Protein AF-A0A2S2QGL2-F1 (afdb_monomer)

Foldseek 3Di:
DDDDPPPDPPVPPDPDPDPPPPDDDPPPDDDPQKDKDAPDPDPARIWIAGNQPRDIDRDPVSVVVCVVPRDNVVVPPPPPPPPPLVPPWDAAPPPRDTDSDPVVSVVVVVVVVVVVPDPDDDDDDDDDDDDDDDDDDPPPCPVVVVVVVVVVVVPPPPVPPDPPPDDVVVVVVVVVVVVVVVVVVVVVVVVVVVVVVVVVVVVVVVVVVVVVVVVVVVVVVVVVVVVVVVVVVVVVVVVVVVVVPDPDPVVVVVVVVVPD

Organism: NCBI:txid143950

pLDDT: mean 76.59, std 18.78, range [44.66, 98.0]

Structure (mmCIF, N/CA/C/O backbone):
data_AF-A0A2S2QGL2-F1
#
_entry.id   AF-A0A2S2QGL2-F1
#
loop_
_atom_site.group_PDB
_atom_site.id
_atom_site.type_symbol
_atom_site.label_atom_id
_atom_site.label_alt_id
_atom_site.label_comp_id
_atom_site.label_asym_id
_atom_site.label_entity_id
_atom_site.label_seq_id
_atom_site.pdbx_PDB_ins_code
_atom_site.Cartn_x
_atom_site.Cartn_y
_atom_site.Cartn_z
_atom_site.occupancy
_atom_site.B_iso_or_equiv
_atom_site.auth_seq_id
_atom_site.auth_comp_id
_atom_site.auth_asym_id
_atom_site.auth_atom_id
_atom_site.pdbx_PDB_model_num
ATOM 1 N N . MET A 1 1 ? 7.958 30.753 -41.634 1.00 48.25 1 MET A N 1
ATOM 2 C CA . MET A 1 1 ? 7.403 29.635 -40.839 1.00 48.25 1 MET A CA 1
ATOM 3 C C . MET A 1 1 ? 8.391 28.478 -40.891 1.00 48.25 1 MET A C 1
ATOM 5 O O . MET A 1 1 ? 8.516 27.842 -41.931 1.00 48.25 1 MET A O 1
ATOM 9 N N . LEU A 1 2 ? 9.173 28.296 -39.825 1.00 52.00 2 LEU A N 1
ATOM 10 C CA . LEU A 1 2 ? 10.228 27.281 -39.736 1.00 52.00 2 LEU A CA 1
ATOM 11 C C . LEU A 1 2 ? 9.589 25.905 -39.498 1.00 52.00 2 LEU A C 1
ATOM 13 O O . LEU A 1 2 ? 8.803 25.739 -38.568 1.00 52.00 2 LEU A O 1
ATOM 17 N N . LYS A 1 3 ? 9.872 24.937 -40.378 1.00 57.81 3 LYS A N 1
ATOM 18 C CA . LYS A 1 3 ? 9.357 23.565 -40.270 1.00 57.81 3 LYS A CA 1
ATOM 19 C C . LYS A 1 3 ? 10.123 22.815 -39.178 1.00 57.81 3 LYS A C 1
ATOM 21 O O . LYS A 1 3 ? 11.347 22.839 -39.150 1.00 57.81 3 LYS A O 1
ATOM 26 N N . ASN A 1 4 ? 9.370 22.167 -38.293 1.00 58.78 4 ASN A N 1
ATOM 27 C CA . ASN A 1 4 ? 9.856 21.447 -37.121 1.00 58.78 4 ASN A CA 1
ATOM 28 C C . ASN A 1 4 ? 10.664 20.193 -37.544 1.00 58.78 4 ASN A C 1
ATOM 30 O O . ASN A 1 4 ? 10.092 19.316 -38.198 1.00 58.78 4 ASN A O 1
ATOM 34 N N . PRO A 1 5 ? 11.963 20.083 -37.202 1.00 63.88 5 PRO A N 1
ATOM 35 C CA . PRO A 1 5 ? 12.835 18.999 -37.669 1.00 63.88 5 PRO A CA 1
ATOM 36 C C . PRO A 1 5 ? 12.571 17.637 -36.998 1.00 63.88 5 PRO A C 1
ATOM 38 O O . PRO A 1 5 ? 13.116 16.624 -37.423 1.00 63.88 5 PRO A O 1
ATOM 41 N N . PHE A 1 6 ? 11.692 17.568 -35.994 1.00 56.03 6 PHE A N 1
ATOM 42 C CA . PHE A 1 6 ? 11.477 16.359 -35.188 1.00 56.03 6 PHE A CA 1
ATOM 43 C C . PHE A 1 6 ? 10.453 15.349 -35.743 1.00 56.03 6 PHE A C 1
ATOM 45 O O . PHE A 1 6 ? 10.161 14.349 -35.090 1.00 56.03 6 PHE A O 1
ATOM 52 N N . VAL A 1 7 ? 9.893 15.553 -36.942 1.00 57.88 7 VAL A N 1
ATOM 53 C CA . VAL A 1 7 ? 8.740 14.751 -37.417 1.00 57.88 7 VAL A CA 1
ATOM 54 C C . VAL A 1 7 ? 9.125 13.512 -38.249 1.00 57.88 7 VAL A C 1
ATOM 56 O O . VAL A 1 7 ? 8.251 12.896 -38.849 1.00 57.88 7 VAL A O 1
ATOM 59 N N . ASN A 1 8 ? 10.394 13.077 -38.294 1.00 54.66 8 ASN A N 1
ATOM 60 C CA . ASN A 1 8 ? 10.773 11.962 -39.186 1.00 54.66 8 ASN A CA 1
ATOM 61 C C . ASN A 1 8 ? 11.627 10.826 -38.599 1.00 54.66 8 ASN A C 1
ATOM 63 O O . ASN A 1 8 ? 12.318 10.126 -39.335 1.00 54.66 8 ASN A O 1
ATOM 67 N N . CYS A 1 9 ? 11.505 10.529 -37.305 1.00 53.16 9 CYS A N 1
ATOM 68 C CA . CYS A 1 9 ? 12.092 9.308 -36.736 1.00 53.16 9 CYS A CA 1
ATOM 69 C C . CYS A 1 9 ? 11.140 8.104 -36.858 1.00 53.16 9 CYS A C 1
ATOM 71 O O . CYS A 1 9 ? 10.549 7.642 -35.883 1.00 53.16 9 CYS A O 1
ATOM 73 N N . LYS A 1 10 ? 11.017 7.555 -38.075 1.00 51.31 10 LYS A N 1
ATOM 74 C CA . LYS A 1 10 ? 10.471 6.203 -38.333 1.00 51.31 10 LYS A CA 1
ATOM 75 C C . LYS A 1 10 ? 11.567 5.124 -38.308 1.00 51.31 10 LYS A C 1
ATOM 77 O O . LYS A 1 10 ? 11.489 4.128 -39.029 1.00 51.31 10 LYS A O 1
ATOM 82 N N . SER A 1 11 ? 12.586 5.276 -37.467 1.00 51.88 11 SER A N 1
ATOM 83 C CA . SER A 1 11 ? 13.613 4.257 -37.228 1.00 51.88 11 SER A CA 1
ATOM 84 C C . SER A 1 11 ? 13.020 3.129 -36.381 1.00 51.88 11 SER A C 1
ATOM 86 O O . SER A 1 11 ? 13.099 3.073 -35.154 1.00 51.88 11 SER A O 1
ATOM 88 N N . ARG A 1 12 ? 12.359 2.208 -37.082 1.00 59.81 12 ARG A N 1
ATOM 89 C CA . ARG A 1 12 ? 11.826 0.943 -36.579 1.00 59.81 12 ARG A CA 1
ATOM 90 C C . ARG A 1 12 ? 12.994 0.123 -36.012 1.00 59.81 12 ARG A C 1
ATOM 92 O O . ARG A 1 12 ? 13.646 -0.606 -36.754 1.00 59.81 12 ARG A O 1
ATOM 99 N N . LYS A 1 13 ? 13.281 0.269 -34.708 1.00 64.81 13 LYS A N 1
ATOM 100 C CA . LYS A 1 13 ? 14.287 -0.515 -33.964 1.00 64.81 13 LYS A CA 1
ATOM 101 C C . LYS A 1 13 ? 14.151 -1.996 -34.338 1.00 64.81 13 LYS A C 1
ATOM 103 O O . LYS A 1 13 ? 13.163 -2.641 -33.976 1.00 64.81 13 LYS A O 1
ATOM 108 N N . ARG A 1 14 ? 15.130 -2.523 -35.086 1.00 67.44 14 ARG A N 1
ATOM 109 C CA . ARG A 1 14 ? 15.249 -3.954 -35.396 1.00 67.44 14 ARG A CA 1
ATOM 110 C C . ARG A 1 14 ? 15.294 -4.703 -34.064 1.00 67.44 14 ARG A C 1
ATOM 112 O O . ARG A 1 14 ? 16.224 -4.535 -33.281 1.00 67.44 14 ARG A O 1
ATOM 119 N N . ARG A 1 15 ? 14.246 -5.476 -33.767 1.00 68.44 15 ARG A N 1
ATOM 120 C CA . ARG A 1 15 ? 14.196 -6.321 -32.569 1.00 68.44 15 ARG A CA 1
ATOM 121 C C . ARG A 1 15 ? 15.331 -7.339 -32.674 1.00 68.44 15 ARG A C 1
ATOM 123 O O . ARG A 1 15 ? 15.362 -8.099 -33.638 1.00 68.44 15 ARG A O 1
ATOM 130 N N . LYS A 1 16 ? 16.255 -7.330 -31.708 1.00 76.00 16 LYS A N 1
ATOM 131 C CA . LYS A 1 16 ? 17.317 -8.340 -31.596 1.00 76.00 16 LYS A CA 1
ATOM 132 C C . LYS A 1 16 ? 16.678 -9.744 -31.608 1.00 76.00 16 LYS A C 1
ATOM 134 O O . LYS A 1 16 ? 15.645 -9.920 -30.951 1.00 76.00 16 LYS A 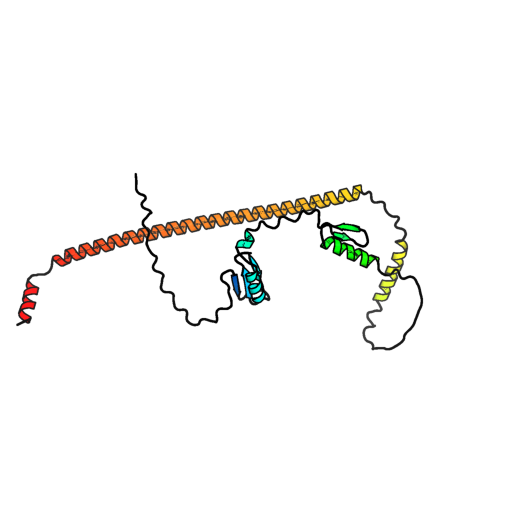O 1
ATOM 139 N N . PRO A 1 17 ? 17.233 -10.718 -32.353 1.00 69.94 17 PRO A N 1
ATOM 140 C CA . PRO A 1 17 ? 16.715 -12.081 -32.383 1.00 69.94 17 PRO A CA 1
ATOM 141 C C . PRO A 1 17 ? 16.703 -12.650 -30.963 1.00 69.94 17 PRO A C 1
ATOM 143 O O . PRO A 1 17 ? 17.701 -12.619 -30.246 1.00 69.94 17 PRO A O 1
ATOM 146 N N . ARG A 1 18 ? 15.522 -13.094 -30.529 1.00 73.19 18 ARG A N 1
ATOM 147 C CA . ARG A 1 18 ? 15.304 -13.630 -29.187 1.00 73.19 18 ARG A CA 1
ATOM 148 C C . ARG A 1 18 ? 16.045 -14.960 -29.096 1.00 73.19 18 ARG A C 1
ATOM 150 O O . ARG A 1 18 ? 15.682 -15.896 -29.802 1.00 73.19 18 ARG A O 1
ATOM 157 N N . VAL A 1 19 ? 17.068 -15.024 -28.246 1.00 71.81 19 VAL A N 1
ATOM 158 C CA . VAL A 1 19 ? 17.778 -16.266 -27.919 1.00 71.81 19 VAL A CA 1
ATOM 159 C C . VAL A 1 19 ? 16.740 -17.306 -27.498 1.00 71.81 19 VAL A C 1
ATOM 161 O O . VAL A 1 19 ? 15.925 -17.061 -26.604 1.00 71.81 19 VAL A O 1
ATOM 164 N N . VAL A 1 20 ? 16.720 -18.433 -28.207 1.00 65.75 20 VAL A N 1
ATOM 165 C CA . VAL A 1 20 ? 15.821 -19.556 -27.944 1.00 65.75 20 VAL A CA 1
ATOM 166 C C . VAL A 1 20 ? 16.312 -20.232 -26.668 1.00 65.75 20 VAL A C 1
ATOM 168 O O . VAL A 1 20 ? 17.182 -21.094 -26.700 1.00 65.75 20 VAL A O 1
ATOM 171 N N . ILE A 1 21 ? 15.791 -19.787 -25.525 1.00 68.44 21 ILE A N 1
ATOM 172 C CA . ILE A 1 21 ? 16.008 -20.452 -24.239 1.00 68.44 21 ILE A CA 1
ATOM 173 C C . ILE A 1 21 ? 15.242 -21.775 -24.302 1.00 68.44 21 ILE A C 1
ATOM 175 O O . ILE A 1 21 ? 14.008 -21.804 -24.299 1.00 68.44 21 ILE A O 1
ATOM 179 N N . ASN A 1 22 ? 16.004 -22.851 -24.470 1.00 65.06 22 ASN A N 1
ATOM 180 C CA . ASN A 1 22 ? 15.521 -24.216 -24.572 1.00 65.06 22 ASN A CA 1
ATOM 181 C C . ASN A 1 22 ? 15.233 -24.765 -23.162 1.00 65.06 22 ASN A C 1
ATOM 183 O O . ASN A 1 22 ? 15.976 -24.469 -22.232 1.00 65.06 22 ASN A O 1
ATOM 187 N N . GLN A 1 23 ? 14.175 -25.574 -23.049 1.00 60.31 23 GLN A N 1
ATOM 188 C CA . GLN A 1 23 ? 13.552 -26.121 -21.827 1.00 60.31 23 GLN A CA 1
ATOM 189 C C . GLN A 1 23 ? 12.540 -25.193 -21.134 1.00 60.31 23 GLN A C 1
ATOM 191 O O . GLN A 1 23 ? 12.784 -24.544 -20.120 1.00 60.31 23 GLN A O 1
ATOM 196 N N . GLN A 1 24 ? 11.332 -25.182 -21.700 1.00 58.25 24 GLN A N 1
ATOM 197 C CA . GLN A 1 24 ? 10.148 -24.615 -21.068 1.00 58.25 24 GLN A CA 1
ATOM 198 C C . GLN A 1 24 ? 9.699 -25.559 -19.946 1.00 58.25 24 GLN A C 1
ATOM 200 O O . GLN A 1 24 ? 8.968 -26.515 -20.193 1.00 58.25 24 GLN A O 1
ATOM 205 N N . GLN A 1 25 ? 10.124 -25.287 -18.711 1.00 72.88 25 GLN A N 1
ATOM 206 C CA . GLN A 1 25 ? 9.379 -25.742 -17.534 1.00 72.88 25 GLN A CA 1
ATOM 207 C C . GLN A 1 25 ? 7.898 -25.370 -17.748 1.00 72.88 25 GLN A C 1
ATOM 209 O O . GLN A 1 25 ? 7.633 -24.280 -18.283 1.00 72.88 25 GLN A O 1
ATOM 214 N N . PRO A 1 26 ? 6.934 -26.245 -17.403 1.00 77.62 26 PRO A N 1
ATOM 215 C CA . PRO A 1 26 ? 5.521 -25.943 -17.580 1.00 77.62 26 PRO A CA 1
ATOM 216 C C . PRO A 1 26 ? 5.234 -24.613 -16.887 1.00 77.62 26 PRO A C 1
ATOM 218 O O . PRO A 1 26 ? 5.417 -24.471 -15.679 1.00 77.62 26 PRO A O 1
ATOM 221 N N . LYS A 1 27 ? 4.871 -23.597 -17.678 1.00 74.19 27 LYS A N 1
ATOM 222 C CA . LYS A 1 27 ? 4.615 -22.253 -17.162 1.00 74.19 27 LYS A CA 1
ATOM 223 C C . LYS A 1 27 ? 3.462 -22.367 -16.178 1.00 74.19 27 LYS A C 1
ATOM 225 O O . LYS A 1 27 ? 2.332 -22.6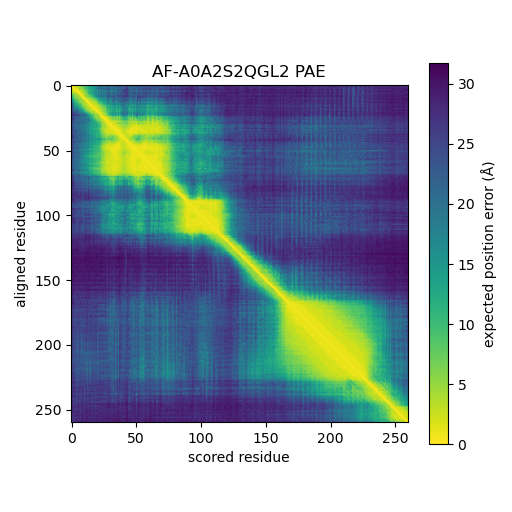22 -16.589 1.00 74.19 27 LYS A O 1
ATOM 230 N N . GLY A 1 28 ? 3.763 -22.206 -14.892 1.00 83.81 28 GLY A N 1
ATOM 231 C CA . GLY A 1 28 ? 2.750 -22.193 -13.851 1.00 83.81 28 GLY A CA 1
ATOM 232 C C . GLY A 1 28 ? 1.672 -21.153 -14.158 1.00 83.81 28 GLY A C 1
ATOM 233 O O . GLY A 1 28 ? 1.931 -20.145 -14.822 1.00 83.81 28 GLY A O 1
ATOM 234 N N . TYR A 1 29 ? 0.451 -21.403 -13.689 1.00 88.44 29 TYR A N 1
ATOM 235 C CA . TYR A 1 29 ? -0.680 -20.504 -13.889 1.00 88.44 29 TYR A CA 1
ATOM 236 C C . TYR A 1 29 ? -0.331 -19.076 -13.424 1.00 88.44 29 TYR A C 1
ATOM 238 O O . TYR A 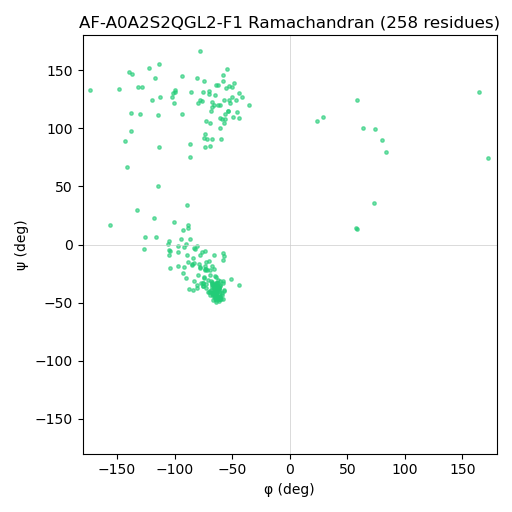1 29 ? -0.058 -18.832 -12.245 1.00 88.44 29 TYR A O 1
ATOM 246 N N . CYS A 1 30 ? -0.293 -18.135 -14.373 1.00 89.31 30 CYS A N 1
ATOM 247 C CA . CYS A 1 30 ? -0.009 -16.720 -14.136 1.00 89.31 30 CYS A CA 1
ATOM 248 C C . CYS A 1 30 ? -0.882 -15.854 -15.066 1.00 89.31 30 CYS A C 1
ATOM 250 O O . CYS A 1 30 ? -0.502 -15.558 -16.204 1.00 89.31 30 CYS A O 1
ATOM 252 N N . PRO A 1 31 ? -2.094 -15.491 -14.618 1.00 90.50 31 PRO A N 1
ATOM 253 C CA . PRO A 1 31 ? -2.985 -14.603 -15.355 1.00 90.50 31 PRO A CA 1
ATOM 254 C C . PRO A 1 31 ? -2.317 -13.256 -15.640 1.00 90.50 31 PRO A C 1
ATOM 256 O O . PRO A 1 31 ? -1.591 -12.719 -14.810 1.00 90.50 31 PRO A O 1
ATOM 259 N N . ARG A 1 32 ? -2.620 -12.647 -16.792 1.00 93.75 32 ARG A N 1
ATOM 260 C CA . ARG A 1 32 ? -1.979 -11.395 -17.249 1.00 93.75 32 ARG A CA 1
ATOM 261 C C . ARG A 1 32 ? -2.128 -10.217 -16.269 1.00 93.75 32 ARG A C 1
ATOM 263 O O . ARG A 1 32 ? -1.254 -9.347 -16.203 1.00 93.75 32 ARG A O 1
ATOM 270 N N . THR A 1 33 ? -3.239 -10.185 -15.539 1.00 93.56 33 THR A N 1
ATOM 271 C CA . THR A 1 33 ? -3.594 -9.165 -14.540 1.00 93.56 33 THR A CA 1
ATOM 272 C C . THR A 1 33 ? -2.974 -9.416 -13.168 1.00 93.56 33 THR A C 1
ATOM 274 O O . THR A 1 33 ? -3.126 -8.583 -12.279 1.00 93.56 33 THR A O 1
ATOM 277 N N . MET A 1 34 ? -2.255 -10.522 -12.995 1.00 95.38 34 MET A N 1
ATOM 278 C CA . MET A 1 34 ? -1.604 -10.897 -11.747 1.00 95.38 34 MET A CA 1
ATOM 279 C C . MET A 1 34 ? -0.083 -10.863 -11.908 1.00 95.38 34 MET A C 1
ATOM 281 O O . MET A 1 34 ? 0.457 -10.979 -13.012 1.00 95.38 34 MET A O 1
ATOM 285 N N . VAL A 1 35 ? 0.612 -10.678 -10.793 1.00 96.06 35 VAL A N 1
ATOM 286 C CA . VAL A 1 35 ? 2.047 -10.937 -10.648 1.00 96.06 35 VAL A CA 1
ATOM 287 C C . VAL A 1 35 ? 2.186 -12.114 -9.699 1.00 96.06 35 VAL A C 1
ATOM 289 O O . VAL A 1 35 ? 1.597 -12.086 -8.623 1.00 96.06 35 VAL A O 1
ATOM 292 N N . ARG A 1 36 ? 2.918 -13.147 -10.112 1.00 95.50 36 ARG A N 1
ATOM 293 C CA . ARG A 1 36 ? 3.227 -14.319 -9.291 1.00 95.50 36 ARG A CA 1
ATOM 294 C C . ARG A 1 36 ? 4.637 -14.169 -8.725 1.00 95.50 36 ARG A C 1
ATOM 296 O O . ARG A 1 36 ? 5.554 -13.849 -9.477 1.00 95.50 36 ARG A O 1
ATOM 303 N N . TYR A 1 37 ? 4.779 -14.413 -7.431 1.00 94.25 37 TYR A N 1
ATOM 304 C CA . TYR A 1 37 ? 6.044 -14.453 -6.712 1.00 94.25 37 TYR A CA 1
ATOM 305 C C . TYR A 1 37 ? 6.259 -15.880 -6.223 1.00 94.25 37 TYR A C 1
ATOM 307 O O . TYR A 1 37 ? 5.509 -16.371 -5.378 1.00 94.25 37 TYR A O 1
ATOM 315 N N . ASP A 1 38 ? 7.253 -16.547 -6.795 1.00 93.38 38 ASP A N 1
ATOM 316 C CA . ASP A 1 38 ? 7.702 -17.866 -6.361 1.00 93.38 38 ASP A CA 1
ATOM 317 C C . ASP A 1 38 ? 8.857 -17.704 -5.364 1.00 93.38 38 ASP A C 1
ATOM 319 O O . ASP A 1 38 ? 9.671 -16.792 -5.513 1.00 93.38 38 ASP A O 1
ATOM 323 N N . GLY A 1 39 ? 8.936 -18.580 -4.358 1.00 87.94 39 GLY A N 1
ATOM 324 C CA . GLY A 1 39 ? 10.055 -18.578 -3.405 1.00 87.94 39 GLY A CA 1
ATOM 325 C C . GLY A 1 39 ? 10.026 -17.418 -2.408 1.00 87.94 39 GLY A C 1
ATOM 326 O O . GLY A 1 39 ? 11.071 -16.883 -2.051 1.00 87.94 39 GLY A O 1
ATOM 327 N N . SER A 1 40 ? 8.831 -17.009 -1.973 1.00 81.44 40 SER A N 1
ATOM 328 C CA . SER A 1 40 ? 8.707 -16.082 -0.846 1.00 81.44 40 SER A CA 1
ATOM 329 C C . SER A 1 40 ? 9.378 -16.688 0.399 1.00 81.44 40 SER A C 1
ATOM 331 O O . SER A 1 40 ? 9.228 -17.888 0.620 1.00 81.44 40 SER A O 1
ATOM 333 N N . PRO A 1 41 ? 10.087 -15.894 1.225 1.00 82.94 41 PRO A N 1
ATOM 334 C CA . PRO A 1 41 ? 10.663 -16.368 2.489 1.00 82.94 41 PRO A CA 1
ATOM 335 C C . PRO A 1 41 ? 9.600 -16.759 3.530 1.00 82.94 41 PRO A C 1
ATOM 337 O O . PRO A 1 41 ? 9.932 -17.321 4.568 1.00 82.94 41 PRO A O 1
ATOM 340 N N . ASN A 1 42 ? 8.328 -16.461 3.262 1.00 78.69 42 ASN A N 1
ATOM 341 C CA . ASN A 1 42 ? 7.218 -16.835 4.123 1.00 78.69 42 ASN A CA 1
ATOM 342 C C . ASN A 1 42 ? 6.850 -18.315 3.934 1.00 78.69 42 ASN A C 1
ATOM 344 O O . ASN A 1 42 ? 7.195 -18.945 2.939 1.00 78.69 42 ASN A O 1
ATOM 348 N N . GLU A 1 43 ? 6.039 -18.846 4.848 1.00 90.31 43 GLU A N 1
ATOM 349 C CA . GLU A 1 43 ? 5.529 -20.231 4.845 1.00 90.31 43 GLU A CA 1
ATOM 350 C C . GLU A 1 43 ? 4.737 -20.631 3.573 1.00 90.31 43 GLU A C 1
ATOM 352 O O . GLU A 1 43 ? 4.389 -21.794 3.366 1.00 90.31 43 GLU A O 1
ATOM 357 N N . TYR A 1 44 ? 4.464 -19.675 2.680 1.00 88.50 44 TYR A N 1
ATOM 358 C CA . TYR A 1 44 ? 3.712 -19.866 1.447 1.00 88.50 44 TYR A CA 1
ATOM 359 C C . TYR A 1 44 ? 4.644 -19.991 0.239 1.00 88.50 44 TYR A C 1
ATOM 361 O O . TYR A 1 44 ? 5.365 -19.062 -0.119 1.00 88.50 44 TYR A O 1
ATOM 369 N N . LYS A 1 45 ? 4.543 -21.123 -0.469 1.00 90.06 45 LYS A N 1
ATOM 370 C CA . LYS A 1 45 ? 5.363 -21.436 -1.657 1.00 90.06 45 LYS A CA 1
ATOM 371 C C . LYS A 1 45 ? 5.231 -20.408 -2.787 1.00 90.06 45 LYS A C 1
ATOM 373 O O . LYS A 1 45 ? 6.183 -20.182 -3.533 1.00 90.06 45 LYS A O 1
ATOM 378 N N . THR A 1 46 ? 4.046 -19.819 -2.934 1.00 93.75 46 THR A N 1
ATOM 379 C CA . THR A 1 46 ? 3.687 -18.947 -4.054 1.00 93.75 46 THR A CA 1
ATOM 380 C C . THR A 1 46 ? 2.703 -17.881 -3.602 1.00 93.75 46 THR A C 1
ATOM 382 O O . THR A 1 46 ? 1.705 -18.200 -2.955 1.00 93.75 46 THR A O 1
ATOM 385 N N . ALA A 1 47 ? 2.948 -16.633 -3.986 1.00 95.44 47 ALA A N 1
ATOM 386 C CA . ALA A 1 47 ? 2.038 -15.522 -3.742 1.00 95.44 47 ALA A CA 1
ATOM 387 C C . ALA A 1 47 ? 1.627 -14.847 -5.053 1.00 95.44 47 ALA A C 1
ATOM 389 O O . ALA A 1 47 ? 2.377 -14.839 -6.032 1.00 95.44 47 ALA A O 1
ATOM 390 N N . TRP A 1 48 ? 0.438 -14.249 -5.066 1.00 96.25 48 TRP A N 1
ATOM 391 C CA . TRP A 1 48 ? -0.085 -13.514 -6.209 1.00 96.25 48 TRP A CA 1
ATOM 392 C C . TRP A 1 48 ? -0.547 -12.119 -5.801 1.00 96.25 48 TRP A C 1
ATOM 394 O O . TRP A 1 48 ? -1.272 -11.953 -4.823 1.00 96.25 48 TRP A O 1
ATOM 404 N N . VAL A 1 49 ? -0.188 -11.122 -6.606 1.00 96.44 49 VAL A N 1
ATOM 405 C CA . VAL A 1 49 ? -0.610 -9.730 -6.422 1.00 96.44 49 VAL A CA 1
ATOM 406 C C . VAL A 1 49 ? -1.395 -9.276 -7.638 1.00 96.44 49 VAL A C 1
ATOM 408 O O . VAL A 1 49 ? -0.919 -9.371 -8.774 1.00 96.44 49 VAL A O 1
ATOM 411 N N . CYS A 1 50 ? -2.615 -8.796 -7.417 1.00 96.19 50 CYS A N 1
ATOM 412 C CA . CYS A 1 50 ? -3.443 -8.283 -8.500 1.00 96.19 50 CYS A CA 1
ATOM 413 C C . CYS A 1 50 ? -3.000 -6.882 -8.911 1.00 96.19 50 CYS A C 1
ATOM 415 O O . CYS A 1 50 ? -3.031 -5.960 -8.105 1.00 96.19 50 CYS A O 1
ATOM 417 N N . LYS A 1 51 ? -2.677 -6.677 -10.190 1.00 94.88 51 LYS A N 1
ATOM 418 C CA . LYS A 1 51 ? -2.284 -5.357 -10.719 1.00 94.88 51 LYS A CA 1
ATOM 419 C C . LYS A 1 51 ? -3.424 -4.340 -10.711 1.00 94.88 51 LYS A C 1
ATOM 421 O O . LYS A 1 51 ? -3.174 -3.150 -10.836 1.00 94.88 51 LYS A O 1
ATOM 426 N N . MET A 1 52 ? -4.667 -4.813 -10.617 1.00 92.81 52 MET A N 1
ATOM 427 C CA . MET A 1 52 ? -5.851 -3.956 -10.673 1.00 92.81 52 MET A CA 1
ATOM 428 C C . MET A 1 52 ? -6.235 -3.405 -9.303 1.00 92.81 52 MET A C 1
ATOM 430 O O . MET A 1 52 ? -6.669 -2.267 -9.209 1.00 92.81 52 MET A O 1
ATOM 434 N N . CYS A 1 53 ? -6.104 -4.220 -8.256 1.00 93.06 53 CYS A N 1
ATOM 435 C CA . CYS A 1 53 ? -6.607 -3.896 -6.921 1.00 93.06 53 CYS A CA 1
ATOM 436 C C . CYS A 1 53 ? -5.565 -4.004 -5.811 1.00 93.06 53 CYS A C 1
ATOM 438 O O . CYS A 1 53 ? -5.888 -3.765 -4.653 1.00 93.06 53 CYS A O 1
ATOM 440 N N . LEU A 1 54 ? -4.353 -4.448 -6.153 1.00 94.56 54 LEU A N 1
ATOM 441 C CA . LEU A 1 54 ? -3.248 -4.721 -5.236 1.00 94.56 54 LEU A CA 1
ATOM 442 C C . LEU A 1 54 ? -3.563 -5.747 -4.135 1.00 94.56 54 LEU A C 1
ATOM 444 O O . LEU A 1 54 ? -2.787 -5.906 -3.199 1.00 94.56 54 LEU A O 1
ATOM 448 N N . LYS A 1 55 ? -4.664 -6.504 -4.255 1.00 95.12 55 LYS A N 1
ATOM 449 C CA . LYS A 1 55 ? -4.999 -7.573 -3.310 1.00 95.12 55 LYS A CA 1
ATOM 450 C C . LYS A 1 55 ? -3.951 -8.683 -3.381 1.00 95.12 55 LYS A C 1
ATOM 452 O O . LYS A 1 55 ? -3.659 -9.202 -4.464 1.00 95.12 55 LYS A O 1
ATOM 457 N N . PHE A 1 56 ? -3.434 -9.036 -2.208 1.00 95.81 56 PHE A N 1
ATOM 458 C CA . PHE A 1 56 ? -2.503 -10.135 -1.995 1.00 95.81 56 PHE A CA 1
ATOM 459 C C . PHE A 1 56 ? -3.276 -11.443 -1.810 1.00 95.81 56 PHE A C 1
ATOM 461 O O . PHE A 1 56 ? -4.251 -11.492 -1.055 1.00 95.81 56 PHE A O 1
ATOM 468 N N . LEU A 1 57 ? -2.878 -12.491 -2.524 1.00 96.00 57 LEU A N 1
ATOM 469 C CA . LEU A 1 57 ? -3.533 -13.797 -2.517 1.00 96.00 57 LEU A CA 1
ATOM 470 C C . LEU A 1 57 ? -2.464 -14.876 -2.344 1.00 96.00 57 LEU A C 1
ATOM 472 O O . LEU A 1 57 ? -1.418 -14.820 -2.985 1.00 96.00 57 LEU A O 1
ATOM 476 N N . LEU A 1 58 ? -2.735 -15.849 -1.476 1.00 95.69 58 LEU A N 1
ATOM 477 C CA . LEU A 1 58 ? -1.771 -16.876 -1.049 1.00 95.69 58 LEU A CA 1
ATOM 478 C C . LEU A 1 58 ? -2.044 -18.258 -1.662 1.00 95.69 58 LEU A C 1
ATOM 480 O O . LEU A 1 58 ? -1.338 -19.218 -1.378 1.00 95.69 58 LEU A O 1
ATOM 484 N N . SER A 1 59 ? -3.078 -18.369 -2.498 1.00 94.62 59 SER A N 1
ATOM 485 C CA . SER A 1 59 ? -3.472 -19.611 -3.163 1.00 94.62 59 SER A CA 1
ATOM 486 C C . SER A 1 59 ? -3.878 -19.352 -4.612 1.00 94.62 59 SER A C 1
ATOM 488 O O . SER A 1 59 ? -4.433 -18.298 -4.947 1.00 94.62 59 SER A O 1
ATOM 490 N N . GLU A 1 60 ? -3.628 -20.343 -5.468 1.00 95.44 60 GLU A N 1
ATOM 491 C CA . GLU A 1 60 ? -4.039 -20.328 -6.868 1.00 95.44 60 GLU A CA 1
ATOM 492 C C . GLU A 1 60 ? -5.567 -20.256 -6.999 1.00 95.44 60 GLU A C 1
ATOM 494 O O . GLU A 1 60 ? -6.082 -19.532 -7.855 1.00 95.44 60 GLU A O 1
ATOM 499 N N . ASP A 1 61 ? -6.302 -20.936 -6.119 1.00 96.12 61 ASP A N 1
ATOM 500 C CA . ASP A 1 61 ? -7.767 -20.943 -6.144 1.00 96.12 61 ASP A CA 1
ATOM 501 C C . ASP A 1 61 ? -8.332 -19.584 -5.730 1.00 96.12 61 ASP A C 1
ATOM 503 O O . ASP A 1 61 ? -9.197 -19.032 -6.411 1.00 96.12 61 ASP A O 1
ATOM 507 N N . ALA A 1 62 ? -7.736 -18.958 -4.710 1.00 96.38 62 ALA A N 1
ATOM 508 C CA . ALA A 1 62 ? -8.074 -17.591 -4.317 1.00 96.38 62 ALA A CA 1
ATOM 509 C C . ALA A 1 62 ? -7.806 -16.589 -5.456 1.00 96.38 62 ALA A C 1
ATOM 511 O O . ALA A 1 62 ? -8.569 -15.641 -5.648 1.00 96.38 62 ALA A O 1
ATOM 512 N N . CYS A 1 63 ? -6.748 -16.811 -6.243 1.00 95.81 63 CYS A N 1
ATOM 513 C CA . CYS A 1 63 ? -6.444 -16.044 -7.450 1.00 95.81 63 CYS A CA 1
ATOM 514 C C . CYS A 1 63 ? -7.509 -16.236 -8.543 1.00 95.81 63 CYS A C 1
ATOM 516 O O . CYS A 1 63 ? -8.005 -15.249 -9.095 1.00 95.81 63 CYS A O 1
ATOM 518 N N . LYS A 1 64 ? -7.921 -17.478 -8.825 1.00 95.56 64 LYS A N 1
ATOM 519 C CA . LYS A 1 64 ? -8.998 -17.779 -9.788 1.00 95.56 64 LYS A CA 1
ATOM 520 C C . LYS A 1 64 ? -10.321 -17.138 -9.379 1.00 95.56 64 LYS A C 1
ATOM 522 O O . LYS A 1 64 ? -10.972 -16.515 -10.218 1.00 95.56 64 LYS A O 1
ATOM 527 N N . ASP A 1 65 ? -10.695 -17.234 -8.109 1.00 96.50 65 ASP A N 1
ATOM 528 C CA . ASP A 1 65 ? -11.929 -16.636 -7.600 1.00 96.50 65 ASP A CA 1
ATOM 529 C C . ASP A 1 65 ? -11.877 -15.113 -7.599 1.00 96.50 65 ASP A C 1
ATOM 531 O O . ASP A 1 65 ? -12.839 -14.450 -7.994 1.00 96.50 65 ASP A O 1
ATOM 535 N N . HIS A 1 66 ? -10.724 -14.541 -7.258 1.00 95.75 66 HIS A N 1
ATOM 536 C CA . HIS A 1 66 ? -10.522 -13.105 -7.338 1.00 95.75 66 HIS A CA 1
ATOM 537 C C . HIS A 1 66 ? -10.724 -12.574 -8.760 1.00 95.75 66 HIS A C 1
ATOM 539 O O . HIS A 1 66 ? -11.399 -11.563 -8.937 1.00 95.75 66 HIS A O 1
ATOM 545 N N . LEU A 1 67 ? -10.200 -13.257 -9.780 1.00 94.44 67 LEU A N 1
ATOM 546 C CA . LEU A 1 67 ? -10.331 -12.829 -11.178 1.00 94.44 67 LEU A CA 1
ATOM 547 C C . LEU A 1 67 ? -11.771 -12.838 -11.689 1.00 94.44 67 LEU A C 1
ATOM 549 O O . LEU A 1 67 ? -12.094 -12.038 -12.565 1.00 94.44 67 LEU A O 1
ATOM 553 N N . LYS A 1 68 ? -12.641 -13.689 -11.131 1.00 94.75 68 LYS A N 1
ATOM 554 C CA . 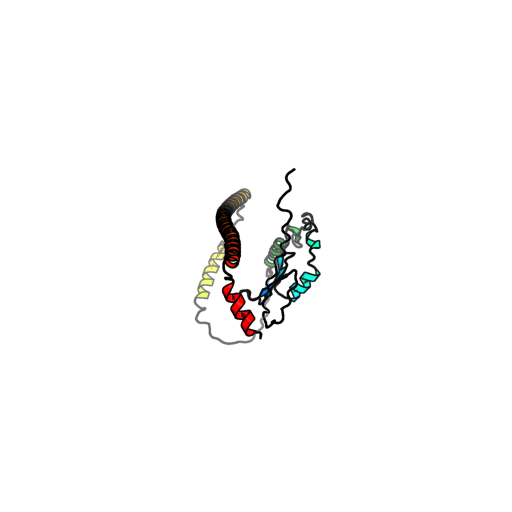LYS A 1 68 ? -14.075 -13.680 -11.463 1.00 94.75 68 LYS A CA 1
ATOM 555 C C . LYS A 1 68 ? -14.739 -12.360 -11.049 1.00 94.75 68 LYS A C 1
ATOM 557 O O . LYS A 1 68 ? -15.649 -11.901 -11.733 1.00 94.75 68 LYS A O 1
ATOM 562 N N . GLY A 1 69 ? -14.280 -11.740 -9.956 1.00 92.75 69 GLY A N 1
ATOM 563 C CA . GLY A 1 69 ? -14.838 -10.491 -9.418 1.00 92.75 69 GLY A CA 1
ATOM 564 C C . GLY A 1 69 ? -14.004 -9.231 -9.681 1.00 92.75 69 GLY A C 1
ATOM 565 O O . GLY A 1 69 ? -14.531 -8.120 -9.617 1.00 92.75 69 GLY A O 1
ATOM 566 N N . CYS A 1 70 ? -12.711 -9.369 -9.976 1.00 92.25 70 CYS A N 1
ATOM 567 C CA . CYS A 1 70 ? -11.796 -8.243 -10.128 1.00 92.25 70 CYS A CA 1
ATOM 568 C C . CYS A 1 70 ? -11.819 -7.705 -11.559 1.00 92.25 70 CYS A C 1
ATOM 570 O O . CYS A 1 70 ? -11.015 -8.080 -12.413 1.00 92.25 70 CYS A O 1
ATOM 572 N N . ASN A 1 71 ? -12.764 -6.804 -11.816 1.00 83.94 71 ASN A N 1
ATOM 573 C CA . ASN A 1 71 ? -12.882 -6.108 -13.088 1.00 83.94 71 ASN A CA 1
ATOM 574 C C . ASN A 1 71 ? -12.299 -4.686 -12.961 1.00 83.94 71 ASN A C 1
ATOM 576 O O . ASN A 1 71 ? -12.726 -3.957 -12.072 1.00 83.94 71 ASN A O 1
ATOM 580 N N . PRO A 1 72 ? -11.407 -4.227 -13.861 1.00 72.50 72 PRO A N 1
ATOM 581 C CA . PRO A 1 72 ? -10.961 -2.829 -13.930 1.00 72.50 72 PRO A CA 1
ATOM 582 C C . PRO A 1 72 ? -12.085 -1.800 -13.794 1.00 72.50 72 PRO A C 1
ATOM 584 O O . PRO A 1 72 ? -11.910 -0.742 -13.199 1.00 72.50 72 PRO A O 1
ATOM 587 N N . LYS A 1 73 ? -13.266 -2.128 -14.328 1.00 75.00 73 LYS A N 1
ATOM 588 C CA . LYS A 1 73 ? -14.430 -1.242 -14.317 1.00 75.00 73 LYS A CA 1
ATOM 589 C C . LYS A 1 73 ? -15.078 -1.096 -12.935 1.00 75.00 73 LYS A C 1
ATOM 591 O O . LYS A 1 73 ? -15.854 -0.164 -12.750 1.00 75.00 73 LYS A O 1
ATOM 596 N N . SER A 1 74 ? -14.775 -1.966 -11.966 1.00 64.88 74 SER A N 1
ATOM 597 C CA . SER A 1 74 ? -15.299 -1.835 -10.601 1.00 64.88 74 SER A CA 1
ATOM 598 C C . SER A 1 74 ? -14.567 -0.779 -9.773 1.00 64.88 74 SER A C 1
ATOM 600 O O . SER A 1 74 ? -15.150 -0.296 -8.811 1.00 64.88 74 SER A O 1
ATOM 602 N N . PHE A 1 75 ? -13.345 -0.380 -10.149 1.00 63.28 75 PHE A N 1
ATOM 603 C CA . PHE A 1 75 ? -12.580 0.663 -9.442 1.00 63.28 75 PHE A CA 1
ATOM 604 C C . PHE A 1 75 ? -13.112 2.077 -9.681 1.00 63.28 75 PHE A C 1
ATOM 606 O O . PHE A 1 75 ? -12.849 2.968 -8.886 1.00 63.28 75 PHE A O 1
ATOM 613 N N . ASN A 1 76 ? -13.910 2.262 -10.736 1.00 64.50 76 ASN A N 1
ATOM 614 C CA . ASN A 1 76 ? -14.591 3.526 -11.010 1.00 64.50 76 ASN A CA 1
ATOM 615 C C . ASN A 1 76 ? -15.978 3.610 -10.368 1.00 64.50 76 ASN A C 1
ATOM 617 O O . ASN A 1 76 ? -16.657 4.621 -10.543 1.00 64.50 76 ASN A O 1
ATOM 621 N N . LYS A 1 77 ? -16.429 2.582 -9.632 1.00 61.09 77 LYS A N 1
ATOM 622 C CA . LYS A 1 77 ? -17.505 2.836 -8.676 1.00 61.09 77 LYS A CA 1
ATOM 623 C C . LYS A 1 77 ? -16.885 3.723 -7.598 1.00 61.09 77 LYS A C 1
ATOM 625 O O . LYS A 1 77 ? -15.875 3.299 -7.036 1.00 61.09 77 LYS A O 1
ATOM 630 N N . PRO A 1 78 ? -17.439 4.924 -7.335 1.00 59.75 78 PRO A N 1
ATOM 631 C CA . PRO A 1 78 ? -17.044 5.709 -6.175 1.00 59.75 78 PRO A CA 1
ATOM 632 C C . PRO A 1 78 ? -16.955 4.748 -4.998 1.00 59.75 78 PRO A C 1
ATOM 634 O O . PRO A 1 78 ? -17.872 3.926 -4.848 1.00 59.75 78 PRO A O 1
ATOM 637 N N . LEU A 1 79 ? -15.845 4.783 -4.243 1.00 54.38 79 LEU A N 1
ATOM 638 C CA . LEU A 1 79 ? -15.751 4.019 -2.999 1.00 54.38 79 LEU A CA 1
ATOM 639 C C . LEU A 1 79 ? -17.104 4.165 -2.308 1.00 54.38 79 LEU A C 1
ATOM 641 O O . LEU A 1 79 ? -17.560 5.310 -2.229 1.00 54.38 79 LEU A O 1
ATOM 645 N N . PRO A 1 80 ? -17.776 3.059 -1.921 1.00 54.84 80 PRO A N 1
ATOM 646 C CA . PRO A 1 80 ? -19.081 3.150 -1.294 1.00 54.84 80 PRO A CA 1
ATOM 647 C C . PRO A 1 80 ? -18.934 4.174 -0.185 1.00 54.84 80 PRO A C 1
ATOM 649 O O . PRO A 1 80 ? -18.171 3.953 0.758 1.00 54.84 80 PRO A O 1
ATOM 652 N N . THR A 1 81 ? -19.565 5.335 -0.386 1.00 52.91 81 THR A N 1
ATOM 653 C CA . THR A 1 81 ? -19.544 6.419 0.585 1.00 52.91 81 THR A CA 1
ATOM 654 C C . THR A 1 81 ? -19.919 5.757 1.894 1.00 52.91 81 THR A C 1
ATOM 656 O O . THR A 1 81 ? -20.896 4.993 1.868 1.00 52.91 81 THR A O 1
ATOM 659 N N . PRO A 1 82 ? -19.125 5.924 2.969 1.00 58.97 82 PRO A N 1
ATOM 660 C CA . PRO A 1 82 ? -19.394 5.259 4.234 1.00 58.97 82 PRO A CA 1
ATOM 661 C C . PRO A 1 82 ? -20.881 5.433 4.504 1.00 58.97 82 PRO A C 1
ATOM 663 O O . PRO A 1 82 ? -21.354 6.569 4.559 1.00 58.97 82 PRO A O 1
ATOM 666 N N . LYS A 1 83 ? -21.628 4.313 4.491 1.00 59.75 83 LYS A N 1
ATOM 667 C CA . LYS A 1 83 ? -23.072 4.326 4.741 1.00 59.75 83 LYS A CA 1
ATOM 668 C C . LYS A 1 83 ? -23.245 5.192 5.977 1.00 59.75 83 LYS A C 1
ATOM 670 O O . LYS A 1 83 ? -22.515 4.954 6.942 1.00 59.75 83 LYS A O 1
ATOM 675 N N . SER A 1 84 ? -24.075 6.231 5.870 1.00 59.81 84 SER A N 1
ATOM 676 C CA . SER A 1 84 ? -24.276 7.244 6.904 1.00 59.81 84 SER A CA 1
ATOM 677 C C . SER A 1 84 ? -24.183 6.585 8.277 1.00 59.81 84 SER A C 1
ATOM 679 O O . SER A 1 84 ? -24.893 5.625 8.573 1.00 59.81 84 SER A O 1
ATOM 681 N N . VAL A 1 85 ? -23.219 7.051 9.073 1.00 60.62 85 VAL A N 1
ATOM 682 C CA . VAL A 1 85 ? -22.781 6.460 10.353 1.00 60.62 85 VAL A CA 1
ATOM 683 C C . VAL A 1 85 ? -23.934 6.331 11.365 1.00 60.62 85 VAL A C 1
ATOM 685 O O . VAL A 1 85 ? -23.812 5.668 12.389 1.00 60.62 85 VAL A O 1
ATOM 688 N N . GLU A 1 86 ? -25.083 6.921 11.058 1.00 63.06 86 GLU A N 1
ATOM 689 C CA . GLU A 1 86 ? -26.279 6.971 11.886 1.00 63.06 86 GLU A CA 1
ATOM 690 C C . GLU A 1 86 ? -26.954 5.611 12.121 1.00 63.06 86 GLU A C 1
ATOM 692 O O . GLU A 1 86 ? -27.629 5.479 13.147 1.00 63.06 86 GLU A O 1
ATOM 697 N N . ASP A 1 87 ? -26.712 4.604 11.266 1.00 61.66 87 ASP A N 1
ATOM 698 C CA . ASP A 1 87 ? -27.507 3.359 11.234 1.00 61.66 87 ASP A CA 1
ATOM 699 C C . ASP A 1 87 ? -26.752 2.060 11.589 1.00 61.66 87 ASP A C 1
ATOM 701 O O . ASP A 1 87 ? -27.299 0.964 11.497 1.00 61.66 87 ASP A O 1
ATOM 705 N N . MET A 1 88 ? -25.490 2.140 12.029 1.00 76.69 88 MET A N 1
ATOM 706 C CA . MET A 1 88 ? -24.746 0.979 12.564 1.00 76.69 88 MET A CA 1
ATOM 707 C C . MET A 1 88 ? -24.435 1.147 14.050 1.00 76.69 88 MET A C 1
ATOM 709 O O . MET A 1 88 ? -23.301 0.993 14.505 1.00 76.69 88 MET A O 1
ATOM 713 N N . ARG A 1 89 ? -25.470 1.482 14.815 1.00 92.00 89 ARG A N 1
ATOM 714 C CA . ARG A 1 89 ? -25.427 1.445 16.273 1.00 92.00 89 ARG A CA 1
ATOM 715 C C . ARG A 1 89 ?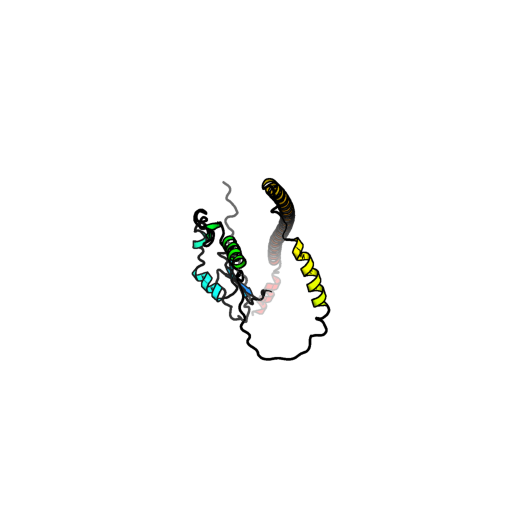 -25.609 0.003 16.741 1.00 92.00 89 ARG A C 1
ATOM 717 O O . ARG A 1 89 ? -26.601 -0.640 16.420 1.00 92.00 89 ARG A O 1
ATOM 724 N N . TYR A 1 90 ? -24.632 -0.503 17.480 1.00 94.81 90 TYR A N 1
ATOM 725 C CA . TYR A 1 90 ? -24.655 -1.838 18.066 1.00 94.81 90 TYR A CA 1
ATOM 726 C C . TYR A 1 90 ? -25.215 -1.726 19.483 1.00 94.81 90 TYR A C 1
ATOM 728 O O . TYR A 1 90 ? -24.584 -1.100 20.329 1.00 94.81 90 TYR A O 1
ATOM 736 N N . ILE A 1 91 ? -26.400 -2.275 19.734 1.00 96.69 91 ILE A N 1
ATOM 737 C CA . ILE A 1 91 ? -27.092 -2.154 21.024 1.00 96.69 91 ILE A CA 1
ATOM 738 C C . ILE A 1 91 ? -26.867 -3.443 21.823 1.00 96.69 91 ILE A C 1
ATOM 740 O O . ILE A 1 91 ? -27.024 -4.534 21.282 1.00 96.69 91 ILE A O 1
ATOM 744 N N . CYS A 1 92 ? -26.467 -3.317 23.087 1.00 97.25 92 CYS A N 1
ATOM 745 C CA . CYS A 1 92 ? -26.390 -4.432 24.029 1.00 97.25 92 CYS A CA 1
ATOM 746 C C . CYS A 1 92 ? -27.791 -4.916 24.423 1.00 97.25 92 CYS A C 1
ATOM 748 O O . CYS A 1 92 ? -28.625 -4.110 24.821 1.00 97.25 92 CYS A O 1
ATOM 750 N N . GLU A 1 93 ? -28.029 -6.226 24.376 1.00 96.50 93 GLU A N 1
ATOM 751 C CA . GLU A 1 93 ? -29.331 -6.814 24.721 1.00 96.50 93 GLU A CA 1
ATOM 752 C C . GLU A 1 93 ? -29.606 -6.820 26.235 1.00 96.50 93 GLU A C 1
ATOM 754 O O . GLU A 1 93 ? -30.756 -6.697 26.643 1.00 96.50 93 GLU A O 1
ATOM 759 N N . TYR A 1 94 ? -28.567 -6.885 27.075 1.00 96.19 94 TYR A N 1
ATOM 760 C CA . TYR A 1 94 ? -28.709 -6.967 28.534 1.00 96.19 94 TYR A CA 1
ATOM 761 C C . TYR A 1 94 ? -28.892 -5.607 29.217 1.00 96.19 94 TYR A C 1
ATOM 763 O O . TYR A 1 94 ? -29.678 -5.482 30.151 1.00 96.19 94 TYR A O 1
ATOM 771 N N . CYS A 1 95 ? -28.179 -4.569 28.768 1.00 96.62 95 CYS A N 1
ATOM 772 C CA . CYS A 1 95 ? -28.205 -3.245 29.400 1.00 96.62 95 CYS A CA 1
ATOM 773 C C . CYS A 1 95 ? -28.547 -2.091 28.445 1.00 96.62 95 CYS A C 1
ATOM 775 O O . CYS A 1 95 ? -28.478 -0.929 28.841 1.00 96.62 95 CYS A O 1
ATOM 777 N N . SER A 1 96 ? -28.908 -2.379 27.188 1.00 95.81 96 SER A N 1
ATOM 778 C CA . SER A 1 96 ? -29.317 -1.379 26.182 1.00 95.81 96 SER A CA 1
ATOM 779 C C . SER A 1 96 ? -28.278 -0.290 25.862 1.00 95.81 96 SER A C 1
ATOM 781 O O . SER A 1 96 ? -28.596 0.695 25.192 1.00 95.81 96 SER A O 1
ATOM 783 N N . LYS A 1 97 ? -27.013 -0.450 26.282 1.00 96.44 97 LYS A N 1
ATOM 784 C CA . LYS A 1 97 ? -25.918 0.461 25.913 1.00 96.44 97 LYS A CA 1
ATOM 785 C C . LYS A 1 97 ? -25.669 0.418 24.406 1.00 96.44 97 LYS A C 1
ATOM 787 O O . LYS A 1 97 ? -25.642 -0.651 23.796 1.00 96.44 97 LYS A O 1
ATOM 792 N N . VAL A 1 98 ? -25.466 1.594 23.814 1.00 95.31 98 VAL A N 1
ATOM 793 C CA . VAL A 1 98 ? -25.262 1.761 22.373 1.00 95.31 98 VAL A CA 1
ATOM 794 C C . VAL A 1 98 ? -23.786 1.982 22.069 1.00 95.31 98 VAL A C 1
ATOM 796 O O . VAL A 1 98 ? -23.157 2.894 22.601 1.00 95.31 98 VAL A O 1
ATOM 799 N N . PHE A 1 99 ? -23.247 1.183 21.157 1.00 95.38 99 PHE A N 1
ATOM 800 C CA . PHE A 1 99 ? -21.848 1.203 20.756 1.00 95.38 99 PHE A CA 1
ATOM 801 C C . PHE A 1 99 ? -21.704 1.585 19.282 1.00 95.38 99 PHE A C 1
ATOM 803 O O . PHE A 1 99 ? -22.488 1.174 18.426 1.00 95.38 99 PHE A O 1
ATOM 810 N N . SER A 1 100 ? -20.654 2.343 18.967 1.00 92.44 100 SER A N 1
ATOM 811 C CA . SER A 1 100 ? -20.321 2.744 17.592 1.00 92.44 100 SER A CA 1
ATOM 812 C C . SER A 1 100 ? -19.621 1.639 16.794 1.00 92.44 100 SER A C 1
ATOM 814 O O . SER A 1 100 ? -19.527 1.716 15.569 1.00 92.44 100 SER A O 1
ATOM 816 N N . ARG A 1 101 ? -19.094 0.609 17.471 1.00 93.25 101 ARG A N 1
ATOM 817 C CA . ARG A 1 101 ? -18.324 -0.481 16.859 1.00 93.25 101 ARG A CA 1
ATOM 818 C C . ARG A 1 101 ? -18.731 -1.835 17.442 1.00 93.25 101 ARG A C 1
ATOM 820 O O . ARG A 1 101 ? -18.990 -1.968 18.634 1.00 93.25 101 ARG A O 1
ATOM 827 N N . LYS A 1 102 ? -18.691 -2.881 16.611 1.00 94.31 102 LYS A N 1
ATOM 828 C CA . LYS A 1 102 ? -18.994 -4.259 17.037 1.00 94.31 102 LYS A CA 1
ATOM 829 C C . LYS A 1 102 ? -18.001 -4.793 18.078 1.00 94.31 102 LYS A C 1
ATOM 831 O O . LYS A 1 102 ? -18.389 -5.527 18.975 1.00 94.31 102 LYS A O 1
ATOM 836 N N . VAL A 1 103 ? -16.723 -4.421 17.968 1.00 95.81 103 VAL A N 1
ATOM 837 C CA . VAL A 1 103 ? -15.668 -4.896 18.883 1.00 95.81 103 VAL A CA 1
ATOM 838 C C . VAL A 1 103 ? -15.880 -4.412 20.318 1.00 95.81 103 VAL A C 1
ATOM 840 O O . VAL A 1 103 ? -15.652 -5.169 21.254 1.00 95.81 103 VAL A O 1
ATOM 843 N N . THR A 1 104 ? -16.367 -3.181 20.494 1.00 96.62 104 THR A N 1
ATOM 844 C CA . THR A 1 104 ? -16.663 -2.624 21.818 1.00 96.62 104 THR A CA 1
ATOM 845 C C . THR A 1 104 ? -17.910 -3.262 22.419 1.00 96.62 104 THR A C 1
ATOM 847 O O . THR A 1 104 ? -17.898 -3.572 23.601 1.00 96.62 104 THR A O 1
ATOM 850 N N . LEU A 1 105 ? -18.937 -3.552 21.604 1.00 97.69 105 LEU A N 1
ATOM 851 C CA . LEU A 1 105 ? -20.087 -4.340 22.062 1.00 97.69 105 LEU A CA 1
ATOM 852 C C . LEU A 1 105 ? -19.648 -5.739 22.524 1.00 97.69 105 LEU A C 1
ATOM 854 O O . LEU A 1 105 ? -20.091 -6.192 23.569 1.00 97.69 105 LEU A O 1
ATOM 858 N N . LYS A 1 106 ? -18.768 -6.416 21.773 1.00 97.12 106 LYS A N 1
ATOM 859 C CA . LYS A 1 106 ? -18.309 -7.765 22.135 1.00 97.12 106 LYS A CA 1
ATOM 860 C C . LYS A 1 106 ? -17.588 -7.786 23.487 1.00 97.12 106 LYS A C 1
ATOM 862 O O . LYS A 1 106 ? -17.955 -8.587 24.332 1.00 97.12 106 LYS A O 1
ATOM 867 N N . LYS A 1 107 ? -16.629 -6.878 23.704 1.00 97.12 107 LYS A N 1
ATOM 868 C CA . LYS A 1 107 ? -15.949 -6.745 25.006 1.00 97.12 107 LYS A CA 1
ATOM 869 C C . LYS A 1 107 ? -16.932 -6.488 26.146 1.00 97.12 107 LYS A C 1
ATOM 871 O O . LYS A 1 107 ? -16.790 -7.036 27.223 1.00 97.12 107 LYS A O 1
ATOM 876 N N . HIS A 1 108 ? -17.950 -5.679 25.885 1.00 97.38 108 HIS A N 1
ATOM 877 C CA . HIS A 1 108 ? -18.982 -5.408 26.870 1.00 97.38 108 HIS A CA 1
ATOM 878 C C . HIS A 1 108 ? -19.876 -6.635 27.170 1.00 97.38 108 HIS A C 1
ATOM 880 O O . HIS A 1 108 ? -20.317 -6.800 28.300 1.00 97.38 108 HIS A O 1
ATOM 886 N N . MET A 1 109 ? -20.124 -7.530 26.206 1.00 96.88 109 MET A N 1
ATOM 887 C CA . MET A 1 109 ? -20.838 -8.795 26.472 1.00 96.88 109 MET A CA 1
ATOM 888 C C . MET A 1 109 ? -20.056 -9.720 27.408 1.00 96.88 109 MET A C 1
ATOM 890 O O . MET A 1 109 ? -20.659 -10.371 28.253 1.00 96.88 109 MET A O 1
ATOM 894 N N . GLU A 1 110 ? -18.726 -9.722 27.317 1.00 96.25 110 GLU A N 1
ATOM 895 C CA . GLU A 1 110 ? -17.862 -10.507 28.210 1.00 96.25 110 GLU A CA 1
ATOM 896 C C . GLU A 1 110 ? -17.969 -10.027 29.672 1.00 96.25 110 GLU A C 1
ATOM 898 O O . GLU A 1 110 ? -17.823 -10.822 30.596 1.00 96.25 110 GLU A O 1
ATOM 903 N N . GLU A 1 111 ? -18.291 -8.749 29.913 1.00 95.44 111 GLU A N 1
ATOM 904 C CA . GLU A 1 111 ? -18.555 -8.234 31.267 1.00 95.44 111 GLU A CA 1
ATOM 905 C C . GLU A 1 111 ? -19.843 -8.821 31.857 1.00 95.44 111 GLU A C 1
ATOM 907 O O . GLU A 1 111 ? -19.892 -9.117 33.051 1.00 95.44 111 GLU A O 1
ATOM 912 N N . HIS A 1 112 ? -20.873 -9.024 31.030 1.00 94.38 112 HIS A N 1
ATOM 913 C CA . HIS A 1 112 ? -22.112 -9.672 31.459 1.00 94.38 112 HIS A CA 1
ATOM 914 C C . HIS A 1 112 ? -21.882 -11.146 31.796 1.00 94.38 112 HIS A C 1
ATOM 916 O O . HIS A 1 112 ? -22.342 -11.597 32.837 1.00 94.38 112 HIS A O 1
ATOM 922 N N . GLU A 1 113 ? -21.106 -11.862 30.982 1.00 91.12 113 GLU A N 1
ATOM 923 C CA . GLU A 1 113 ? -20.743 -13.261 31.251 1.00 91.12 113 GLU A CA 1
ATOM 924 C C . GLU A 1 113 ? -19.866 -13.408 32.505 1.00 91.12 113 GLU A C 1
ATOM 926 O O . GLU A 1 113 ? -20.011 -14.366 33.261 1.00 91.12 113 GLU A O 1
ATOM 931 N N . LYS A 1 114 ? -18.968 -12.446 32.756 1.00 89.88 114 LYS A N 1
ATOM 932 C CA . LYS A 1 114 ? -18.071 -12.470 33.920 1.00 89.88 114 LYS A CA 1
ATOM 933 C C . LYS A 1 114 ? -18.778 -12.105 35.229 1.00 89.88 114 LYS A C 1
ATOM 935 O O . LYS A 1 114 ? -18.403 -12.617 36.278 1.00 89.88 114 LYS A O 1
ATOM 940 N N . SER A 1 115 ? -19.770 -11.215 35.171 1.00 76.69 115 SER A N 1
ATOM 941 C CA . SER A 1 115 ? -20.568 -10.793 36.334 1.00 76.69 115 SER A CA 1
ATOM 942 C C . SER A 1 115 ? -21.742 -11.720 36.636 1.00 76.69 115 SER A C 1
ATOM 944 O O . SER A 1 115 ? -22.236 -11.708 37.755 1.00 76.69 115 SER A O 1
ATOM 946 N N . SER A 1 116 ? -22.159 -12.555 35.682 1.00 69.88 116 SER A N 1
ATOM 947 C CA . SER A 1 116 ? -23.168 -13.595 35.901 1.00 69.88 116 SER A CA 1
ATOM 948 C C . SER A 1 116 ? -22.573 -14.926 36.373 1.00 69.88 116 SER A C 1
ATOM 950 O O . SER A 1 116 ? -23.228 -15.961 36.237 1.00 69.88 116 SER A O 1
ATOM 952 N N . GLY A 1 117 ? -21.326 -14.937 36.858 1.00 64.81 117 GLY A N 1
ATOM 953 C CA . GLY A 1 117 ? -20.787 -16.109 37.545 1.00 64.81 117 GLY A CA 1
ATOM 954 C C . GLY A 1 117 ? -21.728 -16.475 38.698 1.00 64.81 117 GLY A C 1
ATOM 955 O O . GLY A 1 117 ? -22.194 -15.557 39.369 1.00 64.81 117 GLY A O 1
ATOM 956 N N . PRO A 1 118 ? -22.073 -17.762 38.883 1.00 60.78 118 PRO A N 1
ATOM 957 C CA . PRO A 1 118 ? -23.087 -18.165 39.845 1.00 60.78 118 PRO A CA 1
ATOM 958 C C . PRO A 1 118 ? -22.656 -17.700 41.233 1.00 60.78 118 PRO A C 1
ATOM 960 O O . PRO A 1 118 ? -21.714 -18.246 41.806 1.00 60.78 118 PRO A O 1
ATOM 963 N N . GLU A 1 119 ? -23.335 -16.678 41.751 1.00 54.25 119 GLU A N 1
ATOM 964 C CA . GLU A 1 119 ? -23.425 -16.471 43.187 1.00 54.25 119 GLU A CA 1
ATOM 965 C C . GLU A 1 119 ? -24.013 -17.769 43.735 1.00 54.25 119 GLU A C 1
ATOM 967 O O . GLU A 1 119 ? -25.154 -18.146 43.465 1.00 54.25 119 GLU A O 1
ATOM 972 N N . SER A 1 120 ? -23.120 -18.547 44.335 1.00 53.31 120 SER A N 1
ATOM 973 C CA . SER A 1 120 ? -23.392 -19.822 44.959 1.00 53.31 120 SER A CA 1
ATOM 974 C C . SER A 1 120 ? -24.247 -19.568 46.191 1.00 53.31 120 SER A C 1
ATOM 976 O O . SER A 1 120 ? -23.711 -19.348 47.276 1.00 53.31 120 SER A O 1
ATOM 978 N N . ASP A 1 121 ? -25.561 -19.597 46.001 1.00 54.56 121 ASP A N 1
ATOM 979 C CA . ASP A 1 121 ? -26.499 -19.876 47.077 1.00 54.56 121 ASP A CA 1
ATOM 980 C C . ASP A 1 121 ? -26.405 -21.378 47.405 1.00 54.56 121 ASP A C 1
ATOM 982 O O . ASP A 1 121 ? -26.818 -22.236 46.623 1.00 54.56 121 ASP A O 1
ATOM 986 N N . ASP A 1 122 ? -25.781 -21.631 48.552 1.00 50.69 122 ASP A N 1
ATOM 987 C CA . ASP A 1 122 ? -26.040 -22.674 49.546 1.00 50.69 122 ASP A CA 1
ATOM 988 C C . ASP A 1 122 ? -26.006 -24.178 49.188 1.00 50.69 122 ASP A C 1
ATOM 990 O O . ASP A 1 122 ? -26.721 -24.708 48.342 1.00 50.69 122 ASP A O 1
ATOM 994 N N . GLU A 1 123 ? -25.153 -24.855 49.967 1.00 60.34 123 GLU A N 1
ATOM 995 C CA . GLU A 1 123 ? -25.359 -26.135 50.660 1.00 60.34 123 GLU A CA 1
ATOM 996 C C . GLU A 1 123 ? -26.342 -27.153 50.048 1.00 60.34 123 GLU A C 1
ATOM 998 O O . GLU A 1 123 ? -27.553 -27.030 50.169 1.00 60.34 123 GLU A O 1
ATOM 1003 N N . ASP A 1 124 ? -25.810 -28.263 49.523 1.00 44.66 124 ASP A N 1
ATOM 1004 C CA . ASP A 1 124 ? -26.058 -29.580 50.127 1.00 44.66 124 ASP A CA 1
ATOM 1005 C C . ASP A 1 124 ? -25.219 -30.674 49.450 1.00 44.66 124 ASP A C 1
ATOM 1007 O O . ASP A 1 124 ? -25.105 -30.777 48.227 1.00 44.66 124 ASP A O 1
ATOM 1011 N N . GLY A 1 125 ? -24.582 -31.491 50.288 1.00 53.69 125 GLY A N 1
ATOM 1012 C CA . GLY A 1 125 ? -23.609 -32.493 49.882 1.00 53.69 125 GLY A CA 1
ATOM 1013 C C . GLY A 1 125 ? -24.219 -33.724 49.218 1.00 53.69 125 GLY A C 1
ATOM 1014 O O . GLY A 1 125 ? -25.189 -34.299 49.704 1.00 53.69 125 GLY A O 1
ATOM 1015 N N . VAL A 1 126 ? -23.544 -34.225 48.182 1.00 50.72 126 VAL A N 1
ATOM 1016 C CA . VAL A 1 126 ? -23.575 -35.650 47.837 1.00 50.72 126 VAL A CA 1
ATOM 1017 C C . VAL A 1 126 ? -22.162 -36.097 47.479 1.00 50.72 126 VAL A C 1
ATOM 1019 O O . VAL A 1 126 ? -21.575 -35.681 46.485 1.00 50.72 126 VAL A O 1
ATOM 1022 N N . VAL A 1 127 ? -21.635 -36.956 48.346 1.00 52.25 127 VAL A N 1
ATOM 1023 C CA . VAL A 1 127 ? -20.381 -37.692 48.205 1.00 52.25 127 VAL A CA 1
ATOM 1024 C C . VAL A 1 127 ? -20.555 -38.753 47.118 1.00 52.25 127 VAL A C 1
ATOM 1026 O O . VAL A 1 127 ? -21.488 -39.550 47.192 1.00 52.25 127 VAL A O 1
ATOM 1029 N N . PHE A 1 128 ? -19.634 -38.810 46.156 1.00 45.34 128 PHE A N 1
ATOM 1030 C CA . PHE A 1 128 ? -19.346 -40.044 45.429 1.00 45.34 128 PHE A CA 1
ATOM 1031 C C . PHE A 1 128 ? -17.837 -40.293 45.416 1.00 45.34 128 PHE A C 1
ATOM 1033 O O . PHE A 1 128 ? -17.059 -39.543 44.830 1.00 45.34 128 PHE A O 1
ATOM 1040 N N . ASP A 1 129 ? -17.484 -41.356 46.131 1.00 47.62 129 ASP A N 1
ATOM 1041 C CA . ASP A 1 129 ? -16.219 -42.077 46.132 1.00 47.62 129 ASP A CA 1
ATOM 1042 C C . ASP A 1 129 ? -15.950 -42.692 44.747 1.00 47.62 129 ASP A C 1
ATOM 1044 O O . ASP A 1 129 ? -16.861 -43.263 44.150 1.00 47.62 129 ASP A O 1
ATOM 1048 N N . GLU A 1 130 ? -14.714 -42.603 44.248 1.00 48.94 130 GLU A N 1
ATOM 1049 C CA . GLU A 1 130 ? -13.822 -43.763 44.060 1.00 48.94 130 GLU A CA 1
ATOM 1050 C C . GLU A 1 130 ? -12.629 -43.455 43.134 1.00 48.94 130 GLU A C 1
ATOM 1052 O O . GLU A 1 130 ? -12.773 -43.043 41.986 1.00 48.94 130 GLU A O 1
ATOM 1057 N N . ASN A 1 131 ? -11.458 -43.846 43.643 1.00 45.12 131 ASN A N 1
ATOM 1058 C CA . ASN A 1 131 ? -10.285 -44.382 42.942 1.00 45.12 131 ASN A CA 1
ATOM 1059 C C . ASN A 1 131 ? -9.409 -43.417 42.112 1.00 45.12 131 ASN A C 1
ATOM 1061 O O . ASN A 1 131 ? -9.742 -43.028 41.001 1.00 45.12 131 ASN A O 1
ATOM 1065 N N . GLN A 1 132 ? -8.265 -42.940 42.622 1.00 49.75 132 GLN A N 1
ATOM 1066 C CA . GLN A 1 132 ? -7.015 -43.649 42.978 1.00 49.75 132 GLN A CA 1
ATOM 1067 C C . GLN A 1 132 ? -6.106 -43.945 41.774 1.00 49.75 132 GLN A C 1
ATOM 1069 O O . GLN A 1 132 ? -6.153 -45.033 41.210 1.00 49.75 132 GLN A O 1
ATOM 1074 N N . ILE A 1 133 ? -5.197 -43.003 41.474 1.00 49.47 133 ILE A N 1
ATOM 1075 C CA . ILE A 1 133 ? -3.887 -43.274 40.856 1.00 49.47 133 ILE A CA 1
ATOM 1076 C C . ILE A 1 133 ? -2.806 -42.413 41.548 1.00 49.47 133 ILE A C 1
ATOM 1078 O O . ILE A 1 133 ? -2.675 -41.222 41.302 1.00 49.47 133 ILE A O 1
ATOM 1082 N N . VAL A 1 134 ? -2.127 -43.072 42.492 1.00 47.75 134 VAL A N 1
ATOM 1083 C CA . VAL A 1 134 ? -0.679 -43.115 42.811 1.00 47.75 134 VAL A CA 1
ATOM 1084 C C . VAL A 1 134 ? 0.199 -41.924 42.369 1.00 47.75 134 VAL A C 1
ATOM 1086 O O . VAL A 1 134 ? 0.375 -41.702 41.179 1.00 47.75 134 VAL A O 1
ATOM 1089 N N . VAL A 1 135 ? 0.621 -41.058 43.303 1.00 52.47 135 VAL A N 1
ATOM 1090 C CA . VAL A 1 135 ? 1.917 -41.023 44.044 1.00 52.47 135 VAL A CA 1
ATOM 1091 C C . VAL A 1 135 ? 3.149 -40.780 43.154 1.00 52.47 135 VAL A C 1
ATOM 1093 O O . VAL A 1 135 ? 3.635 -41.712 42.531 1.00 52.47 135 VAL A O 1
ATOM 1096 N N . ASP A 1 136 ? 3.634 -39.530 43.134 1.00 47.91 136 ASP A N 1
ATOM 1097 C CA . ASP A 1 136 ? 5.034 -39.133 43.415 1.00 47.91 136 ASP A CA 1
ATOM 1098 C C . ASP A 1 136 ? 5.240 -37.632 43.101 1.00 47.91 136 ASP A C 1
ATOM 1100 O O . ASP A 1 136 ? 5.833 -37.279 42.092 1.00 47.91 136 ASP A O 1
ATOM 1104 N N . GLU A 1 137 ? 4.733 -36.722 43.947 1.00 49.56 137 GLU A N 1
ATOM 1105 C CA . GLU A 1 137 ? 5.074 -35.278 43.863 1.00 49.56 137 GLU A CA 1
ATOM 1106 C C . GLU A 1 137 ? 4.885 -34.512 45.197 1.00 49.56 137 GLU A C 1
ATOM 1108 O O . GLU A 1 137 ? 4.836 -33.287 45.241 1.00 49.56 137 GLU A O 1
ATOM 1113 N N . ASN A 1 138 ? 4.789 -35.224 46.328 1.00 47.66 138 ASN A N 1
ATOM 1114 C CA . ASN A 1 138 ? 4.268 -34.670 47.589 1.00 47.66 138 ASN A CA 1
ATOM 1115 C C . ASN A 1 138 ? 5.320 -34.250 48.638 1.00 47.66 138 ASN A C 1
ATOM 1117 O O . ASN A 1 138 ? 4.987 -34.102 49.815 1.00 47.66 138 ASN A O 1
ATOM 1121 N N . GLU A 1 139 ? 6.578 -34.029 48.244 1.00 50.69 139 GLU A N 1
ATOM 1122 C CA . GLU A 1 139 ? 7.602 -33.448 49.139 1.00 50.69 139 GLU A CA 1
ATOM 1123 C C . GLU A 1 139 ? 7.934 -31.974 48.858 1.00 50.69 139 GLU A C 1
ATOM 1125 O O . GLU A 1 139 ? 8.620 -31.356 49.665 1.00 50.69 139 GLU A O 1
ATOM 1130 N N . THR A 1 140 ? 7.376 -31.357 47.810 1.00 50.34 140 THR A N 1
ATOM 1131 C CA . THR A 1 140 ? 7.536 -29.914 47.527 1.00 50.34 140 THR A CA 1
ATOM 1132 C C . THR A 1 140 ? 6.309 -29.058 47.868 1.00 50.34 140 THR A C 1
ATOM 1134 O O . THR A 1 140 ? 6.401 -27.839 47.841 1.00 50.34 140 THR A O 1
ATOM 1137 N N . GLN A 1 141 ? 5.181 -29.655 48.274 1.00 50.53 141 GLN A N 1
ATOM 1138 C CA . GLN A 1 141 ? 3.937 -28.928 48.601 1.00 50.53 141 GLN A CA 1
ATOM 1139 C C . GLN A 1 141 ? 3.765 -28.583 50.095 1.00 50.53 141 GLN A C 1
ATOM 1141 O O . GLN A 1 141 ? 2.724 -28.063 50.500 1.00 50.53 141 GLN A O 1
ATOM 1146 N N . LYS A 1 142 ? 4.765 -28.861 50.944 1.00 49.00 142 LYS A N 1
ATOM 1147 C CA . LYS A 1 142 ? 4.704 -28.507 52.377 1.00 49.00 142 LYS A CA 1
ATOM 1148 C C . LYS A 1 142 ? 5.140 -27.075 52.692 1.00 49.00 142 LYS A C 1
ATOM 1150 O O . LYS A 1 142 ? 4.746 -26.579 53.741 1.00 49.00 142 LYS A O 1
ATOM 1155 N N . ASP A 1 143 ? 5.829 -26.405 51.769 1.00 49.69 143 ASP A N 1
ATOM 1156 C CA . ASP A 1 143 ? 6.254 -25.010 51.949 1.00 49.69 143 ASP A CA 1
ATOM 1157 C C . ASP A 1 143 ? 5.292 -24.004 51.277 1.00 49.69 143 ASP A C 1
ATOM 1159 O O . ASP A 1 143 ? 5.244 -22.842 51.669 1.00 49.69 143 ASP A O 1
ATOM 1163 N N . GLU A 1 144 ? 4.449 -24.438 50.330 1.00 49.41 144 GLU A N 1
ATOM 1164 C CA . GLU A 1 144 ? 3.453 -23.569 49.670 1.00 49.41 144 GLU A CA 1
ATOM 1165 C C . GLU A 1 144 ? 2.154 -23.422 50.482 1.00 49.41 144 GLU A C 1
ATOM 1167 O O . GLU A 1 144 ? 1.548 -22.351 50.510 1.00 49.41 144 GLU A O 1
ATOM 1172 N N . ASN A 1 145 ? 1.757 -24.449 51.240 1.00 49.72 145 ASN A N 1
ATOM 1173 C CA . ASN A 1 145 ? 0.549 -24.389 52.074 1.00 49.72 145 ASN A CA 1
ATOM 1174 C C . ASN A 1 145 ? 0.719 -23.569 53.367 1.00 49.72 145 ASN A C 1
ATOM 1176 O O . ASN A 1 145 ? -0.261 -23.344 54.074 1.00 49.72 145 ASN A O 1
ATOM 1180 N N . GLN A 1 146 ? 1.936 -23.108 53.680 1.00 50.66 146 GLN A N 1
ATOM 1181 C CA . GLN A 1 146 ? 2.181 -22.178 54.788 1.00 50.66 146 GLN A CA 1
ATOM 1182 C C . GLN A 1 146 ? 2.131 -20.704 54.343 1.00 50.66 146 GLN A C 1
ATOM 1184 O O . GLN A 1 146 ? 1.855 -19.841 55.169 1.00 50.66 146 GLN A O 1
ATOM 1189 N N . ILE A 1 147 ? 2.275 -20.421 53.041 1.00 53.28 147 ILE A N 1
ATOM 1190 C CA . ILE A 1 147 ? 2.116 -19.072 52.463 1.00 53.28 147 ILE A CA 1
ATOM 1191 C C . ILE A 1 147 ? 0.626 -18.737 52.255 1.00 53.28 147 ILE A C 1
ATOM 1193 O O . ILE A 1 147 ? 0.198 -17.613 52.502 1.00 53.28 147 ILE A O 1
ATOM 1197 N N . ALA A 1 148 ? -0.205 -19.729 51.914 1.00 50.69 148 ALA A N 1
ATOM 1198 C CA . ALA A 1 148 ? -1.643 -19.531 51.688 1.00 50.69 148 ALA A CA 1
ATOM 1199 C C . ALA A 1 148 ? -2.465 -19.229 52.964 1.00 50.69 148 ALA A C 1
ATOM 1201 O O . ALA A 1 148 ? -3.616 -18.796 52.873 1.00 50.69 148 ALA A O 1
ATOM 1202 N N . VAL A 1 149 ? -1.905 -19.458 54.158 1.00 53.88 149 VAL A N 1
ATOM 1203 C CA . VAL A 1 149 ? -2.585 -19.168 55.435 1.00 53.88 149 VAL A CA 1
ATOM 1204 C C . VAL A 1 149 ? -2.284 -17.745 55.924 1.00 53.88 149 VAL A C 1
ATOM 1206 O O . VAL A 1 149 ? -3.158 -17.132 56.529 1.00 53.88 149 VAL A O 1
ATOM 1209 N N . GLU A 1 150 ? -1.122 -17.170 55.592 1.00 50.59 150 GLU A N 1
ATOM 1210 C CA . GLU A 1 150 ? -0.791 -15.776 55.940 1.00 50.59 150 GLU A CA 1
ATOM 1211 C C . GLU A 1 150 ? -1.440 -14.748 54.989 1.00 50.59 150 GLU A C 1
ATOM 1213 O O . GLU A 1 150 ? -1.758 -13.638 55.415 1.00 50.59 150 GLU A O 1
ATOM 1218 N N . GLU A 1 151 ? -1.749 -15.108 53.736 1.00 51.06 151 GLU A N 1
ATOM 1219 C CA . GLU A 1 151 ? -2.506 -14.223 52.827 1.00 51.06 151 GLU A CA 1
ATOM 1220 C C . GLU A 1 151 ? -4.003 -14.114 53.183 1.00 51.06 151 GLU A C 1
ATOM 1222 O O . GLU A 1 151 ? -4.646 -13.118 52.854 1.00 51.06 151 GLU A O 1
ATOM 1227 N N . ASN A 1 152 ? -4.563 -15.086 53.912 1.00 49.22 152 ASN A N 1
ATOM 1228 C CA . ASN A 1 152 ? -5.990 -15.113 54.262 1.00 49.22 152 ASN A CA 1
ATOM 1229 C C . ASN A 1 152 ? -6.346 -14.381 55.570 1.00 49.22 152 ASN A C 1
ATOM 1231 O O . ASN A 1 152 ? -7.530 -14.186 55.854 1.00 49.22 152 ASN A O 1
ATOM 1235 N N . GLU A 1 153 ? -5.363 -13.947 56.365 1.00 48.88 153 GLU A N 1
ATOM 1236 C CA . GLU A 1 153 ? -5.615 -13.043 57.500 1.00 48.88 153 GLU A CA 1
ATOM 1237 C C . GLU A 1 153 ? -5.555 -11.556 57.103 1.00 48.88 153 GLU A C 1
ATOM 1239 O O . GLU A 1 153 ? -6.122 -10.726 57.810 1.00 48.88 153 GLU A O 1
ATOM 1244 N N . ASN A 1 154 ? -4.997 -11.218 55.930 1.00 48.72 154 ASN A N 1
ATOM 1245 C CA . ASN A 1 154 ? -4.981 -9.844 55.400 1.00 48.72 154 ASN A CA 1
ATOM 1246 C C . ASN A 1 154 ? -6.262 -9.429 54.648 1.00 48.72 154 ASN A C 1
ATOM 1248 O O . ASN A 1 154 ? -6.449 -8.244 54.386 1.00 48.72 154 ASN A O 1
ATOM 1252 N N . THR A 1 155 ? -7.170 -10.352 54.320 1.00 46.41 155 THR A N 1
ATOM 1253 C CA . THR A 1 155 ? -8.400 -10.041 53.558 1.00 46.41 155 THR A CA 1
ATOM 1254 C C . THR A 1 155 ? -9.612 -9.713 54.438 1.00 46.41 155 THR A C 1
ATOM 1256 O O . THR A 1 155 ? -10.677 -9.369 53.925 1.00 46.41 155 THR A O 1
ATOM 1259 N N . LYS A 1 156 ? -9.484 -9.766 55.775 1.0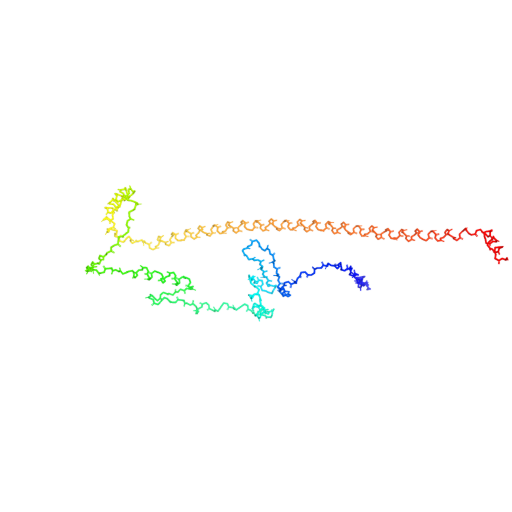0 48.25 156 LYS A N 1
ATOM 1260 C CA . LYS A 1 156 ? -10.584 -9.419 56.699 1.00 48.25 156 LYS A CA 1
ATOM 1261 C C . LYS A 1 156 ? -10.733 -7.923 56.990 1.00 48.25 156 LYS A C 1
ATOM 1263 O O . LYS A 1 156 ? -11.813 -7.525 57.424 1.00 48.25 156 LYS A O 1
ATOM 1268 N N . ASP A 1 157 ? -9.728 -7.106 56.680 1.00 50.62 157 ASP A N 1
ATOM 1269 C CA . ASP A 1 157 ? -9.784 -5.647 56.869 1.00 50.62 157 ASP A CA 1
ATOM 1270 C C . ASP A 1 157 ? -10.174 -4.867 55.593 1.00 50.62 157 ASP A C 1
ATOM 1272 O O . ASP A 1 157 ? -10.450 -3.670 55.661 1.00 50.62 157 ASP A O 1
ATOM 1276 N N . GLU A 1 158 ? -10.293 -5.519 54.428 1.00 51.97 158 GLU A N 1
ATOM 1277 C CA . GLU A 1 158 ? -10.652 -4.848 53.161 1.00 51.97 158 GLU A CA 1
ATOM 1278 C C . GLU A 1 158 ? -12.152 -4.528 53.017 1.00 51.97 158 GLU A C 1
ATOM 1280 O O . GLU A 1 158 ? -12.550 -3.769 52.134 1.00 51.97 158 GLU A O 1
ATOM 1285 N N . ASN A 1 159 ? -13.005 -5.031 53.913 1.00 50.84 159 ASN A N 1
ATOM 1286 C CA . ASN A 1 159 ? -14.459 -4.859 53.811 1.00 50.84 159 ASN A CA 1
ATOM 1287 C C . ASN A 1 159 ? -14.999 -3.573 54.480 1.00 50.84 159 ASN A C 1
ATOM 1289 O O . ASN A 1 159 ? -16.203 -3.441 54.697 1.00 50.84 159 ASN A O 1
ATOM 1293 N N . GLN A 1 160 ? -14.120 -2.618 54.812 1.00 51.50 160 GLN A N 1
ATOM 1294 C CA . GLN A 1 160 ? -14.478 -1.278 55.312 1.00 51.50 160 GLN A CA 1
ATOM 1295 C C . GLN A 1 160 ? -14.006 -0.138 54.394 1.00 51.50 160 GLN A C 1
ATOM 1297 O O . GLN A 1 160 ? -13.859 1.000 54.841 1.00 51.50 160 GLN A O 1
ATOM 1302 N N . ILE A 1 161 ? -13.778 -0.394 53.102 1.00 59.59 161 ILE A N 1
ATOM 1303 C CA . ILE A 1 161 ? -13.557 0.699 52.148 1.00 59.59 161 ILE A CA 1
ATOM 1304 C C . ILE A 1 161 ? -14.914 1.353 51.874 1.00 59.59 161 ILE A C 1
ATOM 1306 O O . ILE A 1 161 ? -15.671 0.933 50.998 1.00 59.59 161 ILE A O 1
ATOM 1310 N N . GLU A 1 162 ? -15.242 2.381 52.660 1.00 65.50 162 GLU A N 1
ATOM 1311 C CA . GLU A 1 162 ? -16.313 3.311 52.314 1.00 65.50 162 GLU A CA 1
ATOM 1312 C C . GLU A 1 162 ? -16.088 3.793 50.871 1.00 65.50 162 GLU A C 1
ATOM 1314 O O . GLU A 1 162 ? -14.947 4.097 50.504 1.00 65.50 162 GLU A O 1
ATOM 1319 N N . PRO A 1 163 ? -17.136 3.855 50.029 1.00 64.69 163 PRO A N 1
ATOM 1320 C CA . PRO A 1 163 ? -16.997 4.290 48.649 1.00 64.69 163 PRO A CA 1
ATOM 1321 C C . PRO A 1 163 ? -16.464 5.723 48.638 1.00 64.69 163 PRO A C 1
ATOM 1323 O O . PRO A 1 163 ? -17.211 6.681 48.848 1.00 64.69 163 PRO A O 1
ATOM 1326 N N . MET A 1 164 ? -15.158 5.869 48.403 1.00 63.00 164 MET A N 1
ATOM 1327 C CA . MET A 1 164 ? -14.528 7.155 48.153 1.00 63.00 164 MET A CA 1
ATOM 1328 C C . MET A 1 164 ? -15.262 7.771 46.966 1.00 63.00 164 MET A C 1
ATOM 1330 O O . MET A 1 164 ? -15.147 7.309 45.831 1.00 63.00 164 MET A O 1
ATOM 1334 N N . THR A 1 165 ? -16.059 8.801 47.234 1.00 70.81 165 THR A N 1
ATOM 1335 C CA . THR A 1 165 ? -16.699 9.604 46.200 1.00 70.81 165 THR A CA 1
ATOM 1336 C C . THR A 1 165 ? -15.602 10.388 45.495 1.00 70.81 165 THR A C 1
ATOM 1338 O O . THR A 1 165 ? -15.282 11.514 45.880 1.00 70.81 165 THR A O 1
ATOM 1341 N N . ILE A 1 166 ? -14.964 9.764 44.507 1.00 77.31 166 ILE A N 1
ATOM 1342 C CA . ILE A 1 166 ? -13.982 10.434 43.665 1.00 77.31 166 ILE A CA 1
ATOM 1343 C C . ILE A 1 166 ? -14.747 11.488 42.870 1.00 77.31 166 ILE A C 1
ATOM 1345 O O . ILE A 1 166 ? -15.705 11.189 42.155 1.00 77.31 166 ILE A O 1
ATOM 1349 N N . ASN A 1 167 ? -14.348 12.741 43.051 1.00 86.50 167 ASN A N 1
ATOM 1350 C CA . ASN A 1 167 ? -14.931 13.880 42.366 1.00 86.50 167 ASN A CA 1
ATOM 1351 C C . ASN A 1 167 ? -14.740 13.690 40.857 1.00 86.50 167 ASN A C 1
ATOM 1353 O O . ASN A 1 167 ? -13.608 13.614 40.380 1.00 86.50 167 ASN A O 1
ATOM 1357 N N . GLU A 1 168 ? -15.835 13.636 40.097 1.00 90.44 168 GLU A N 1
ATOM 1358 C CA . GLU A 1 168 ? -15.808 13.452 38.637 1.00 90.44 168 GLU A CA 1
ATOM 1359 C C . GLU A 1 168 ? -14.863 14.450 37.941 1.00 90.44 168 GLU A C 1
ATOM 1361 O O . GLU A 1 168 ? -14.238 14.127 36.930 1.00 90.44 168 GLU A O 1
ATOM 1366 N N . ASN A 1 169 ? -14.682 15.642 38.521 1.00 89.62 169 ASN A N 1
ATOM 1367 C CA . ASN A 1 169 ? -13.779 16.661 37.993 1.00 89.62 169 ASN A CA 1
ATOM 1368 C C . ASN A 1 169 ? -12.290 16.273 38.069 1.00 89.62 169 ASN A C 1
ATOM 1370 O O . ASN A 1 169 ? -11.522 16.666 37.190 1.00 89.62 169 ASN A O 1
ATOM 1374 N N . GLU A 1 170 ? -11.868 15.500 39.074 1.00 92.38 170 GLU A N 1
ATOM 1375 C CA . GLU A 1 170 ? -10.477 15.034 39.187 1.00 92.38 170 GLU A CA 1
ATOM 1376 C C . GLU A 1 170 ? -10.166 13.977 38.125 1.00 92.38 170 GLU A C 1
ATOM 1378 O O . GLU A 1 170 ? -9.127 14.048 37.467 1.00 92.38 170 GLU A O 1
ATOM 1383 N N . ILE A 1 171 ? -11.113 13.067 37.871 1.00 91.94 171 ILE A N 1
ATOM 1384 C CA . ILE A 1 171 ? -10.999 12.055 36.811 1.00 91.94 171 ILE A CA 1
ATOM 1385 C C . ILE A 1 171 ? -10.876 12.731 35.440 1.00 91.94 171 ILE A C 1
ATOM 1387 O O . ILE A 1 171 ? -10.004 12.377 34.646 1.00 91.94 171 ILE A O 1
ATOM 1391 N N . VAL A 1 172 ? -11.708 13.743 35.164 1.00 93.62 172 VAL A N 1
ATOM 1392 C CA . VAL A 1 172 ? -11.639 14.492 33.899 1.00 93.62 172 VAL A CA 1
ATOM 1393 C C . VAL A 1 172 ? -10.287 15.193 33.743 1.00 93.62 172 VAL A C 1
ATOM 1395 O O . VAL A 1 172 ? -9.729 15.179 32.646 1.00 93.62 172 VAL A O 1
ATOM 1398 N N . SER A 1 173 ? -9.727 15.761 34.816 1.00 94.62 173 SER A N 1
ATOM 1399 C CA . SER A 1 173 ? -8.409 16.406 34.762 1.00 94.62 173 SER A CA 1
ATOM 1400 C C . SER A 1 173 ? -7.298 15.418 34.396 1.00 94.62 173 SER A C 1
ATOM 1402 O O . SER A 1 173 ? -6.488 15.720 33.520 1.00 94.62 173 SER A O 1
ATOM 1404 N N . ILE A 1 174 ? -7.292 14.226 35.004 1.00 93.62 174 ILE A N 1
ATOM 1405 C CA . ILE A 1 174 ? -6.302 13.174 34.715 1.00 93.62 174 ILE A CA 1
ATOM 1406 C C . ILE A 1 174 ? -6.391 12.746 33.245 1.00 93.62 174 ILE A C 1
ATOM 1408 O O . ILE A 1 174 ? -5.383 12.729 32.538 1.00 93.62 174 ILE A O 1
ATOM 1412 N N . ILE A 1 175 ? -7.608 12.504 32.746 1.00 92.19 175 ILE A N 1
ATOM 1413 C CA . ILE A 1 175 ? -7.836 12.107 31.347 1.00 92.19 175 ILE A CA 1
ATOM 1414 C C . ILE A 1 175 ? -7.358 13.195 30.370 1.00 92.19 175 ILE A C 1
ATOM 1416 O O . ILE A 1 175 ? -6.829 12.894 29.295 1.00 92.19 175 ILE A O 1
ATOM 1420 N N . VAL A 1 176 ? -7.545 14.476 30.701 1.00 96.38 176 VAL A N 1
ATOM 1421 C CA . VAL A 1 176 ? -7.073 15.587 29.858 1.00 96.38 176 VAL A CA 1
ATOM 1422 C C . VAL A 1 176 ? -5.545 15.623 29.795 1.00 96.38 176 VAL A C 1
ATOM 1424 O O . VAL A 1 176 ? -4.990 15.812 28.706 1.00 96.38 176 VAL A O 1
ATOM 1427 N N . ASP A 1 177 ? -4.862 15.411 30.918 1.00 95.38 177 ASP A N 1
ATOM 1428 C CA . ASP A 1 177 ? -3.400 15.415 30.967 1.00 95.38 177 ASP A CA 1
ATOM 1429 C C . ASP A 1 177 ? -2.783 14.211 3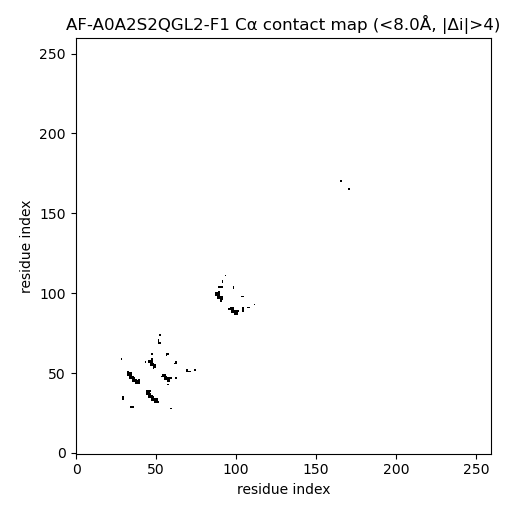0.238 1.00 95.38 177 ASP A C 1
ATOM 1431 O O . ASP A 1 177 ? -1.829 14.387 29.471 1.00 95.38 177 ASP A O 1
ATOM 1435 N N . GLU A 1 178 ? -3.375 13.021 30.362 1.00 96.31 178 GLU A N 1
ATOM 1436 C CA . GLU A 1 178 ? -2.963 11.828 29.608 1.00 96.31 178 GLU A CA 1
ATOM 1437 C C . GLU A 1 178 ? -3.109 12.028 28.096 1.00 96.31 178 GLU A C 1
ATOM 1439 O O . GLU A 1 178 ? -2.172 11.797 27.326 1.00 96.31 178 GLU A O 1
ATOM 1444 N N . ASN A 1 179 ? -4.256 12.550 27.652 1.00 94.88 179 ASN A N 1
ATOM 1445 C CA . ASN A 1 179 ? -4.476 12.853 26.238 1.00 94.88 179 ASN A CA 1
ATOM 1446 C C . ASN A 1 179 ? -3.482 13.898 25.719 1.00 94.88 179 ASN A C 1
ATOM 1448 O O . ASN A 1 179 ? -2.983 13.798 24.596 1.00 94.88 179 ASN A O 1
ATOM 1452 N N . LYS A 1 180 ? -3.151 14.897 26.540 1.00 98.00 180 LYS A N 1
ATOM 1453 C CA . LYS A 1 180 ? -2.153 15.913 26.198 1.00 98.00 180 LYS A CA 1
ATOM 1454 C C . LYS A 1 180 ? -0.750 15.319 26.080 1.00 98.00 180 LYS A C 1
ATOM 1456 O O . LYS A 1 180 ? 0.014 15.777 25.227 1.00 98.00 180 LYS A O 1
ATOM 1461 N N . MET A 1 181 ? -0.400 14.325 26.898 1.00 96.62 181 MET A N 1
ATOM 1462 C CA . MET A 1 181 ? 0.856 13.585 26.753 1.00 96.62 181 MET A CA 1
ATOM 1463 C C . MET A 1 181 ? 0.877 12.754 25.468 1.00 96.62 181 MET A C 1
ATOM 1465 O O . MET A 1 181 ? 1.816 12.909 24.686 1.00 96.62 181 MET A O 1
ATOM 1469 N N . MET A 1 182 ? -0.184 11.995 25.176 1.00 95.69 182 MET A N 1
ATOM 1470 C CA . MET A 1 182 ? -0.274 11.206 23.938 1.00 95.69 182 MET A CA 1
ATOM 1471 C C . MET A 1 182 ? -0.178 12.075 22.675 1.00 95.69 182 MET A C 1
ATOM 1473 O O . MET A 1 182 ? 0.536 11.739 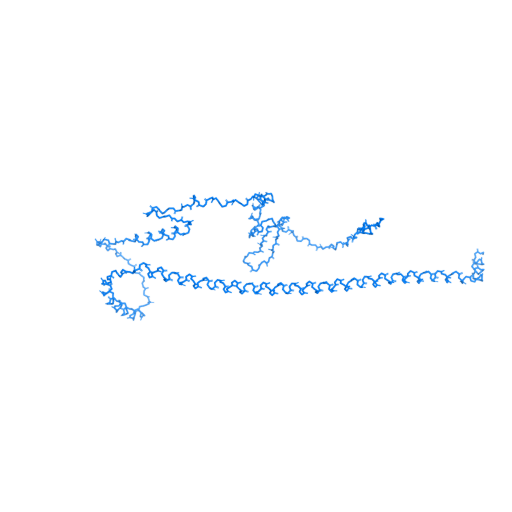21.733 1.00 95.69 182 MET A O 1
ATOM 1477 N N . ILE A 1 183 ? -0.832 13.242 22.651 1.00 96.50 183 ILE A N 1
ATOM 1478 C CA . ILE A 1 183 ? -0.749 14.167 21.507 1.00 96.50 183 ILE A CA 1
ATOM 1479 C C . ILE A 1 183 ? 0.687 14.672 21.294 1.00 96.50 183 ILE A C 1
ATOM 1481 O O . ILE A 1 183 ? 1.117 14.852 20.153 1.00 96.50 183 ILE A O 1
ATOM 1485 N N . LYS A 1 184 ? 1.448 14.915 22.369 1.00 96.94 184 LYS A N 1
ATOM 1486 C CA . LYS A 1 184 ? 2.857 15.324 22.253 1.00 96.94 184 LYS A CA 1
ATOM 1487 C C . LYS A 1 184 ? 3.722 14.213 21.666 1.00 96.94 184 LYS A C 1
ATOM 1489 O O . LYS A 1 184 ? 4.577 14.510 20.838 1.00 96.94 184 LYS A O 1
ATOM 1494 N N . GLU A 1 185 ? 3.489 12.970 22.070 1.00 97.31 185 GLU A N 1
ATOM 1495 C CA . GLU A 1 185 ? 4.214 11.806 21.556 1.00 97.31 185 GLU A CA 1
ATOM 1496 C C . GLU A 1 185 ? 3.952 11.602 20.059 1.00 97.31 185 GLU A C 1
ATOM 1498 O O . GLU A 1 185 ? 4.896 11.613 19.271 1.00 97.31 185 GLU A O 1
ATOM 1503 N N . ILE A 1 186 ? 2.681 11.614 19.643 1.00 95.44 186 ILE A N 1
ATOM 1504 C CA . ILE A 1 186 ? 2.282 11.524 18.226 1.00 95.44 186 ILE A CA 1
ATOM 1505 C C . ILE A 1 186 ? 2.916 12.646 17.387 1.00 95.44 186 ILE A C 1
ATOM 1507 O O . ILE A 1 186 ? 3.353 12.428 16.257 1.00 95.44 186 ILE A O 1
ATOM 1511 N N . ASN A 1 187 ? 2.988 13.870 17.917 1.00 95.19 187 ASN A N 1
ATOM 1512 C CA . ASN A 1 187 ? 3.618 14.985 17.205 1.00 95.19 187 ASN A CA 1
ATOM 1513 C C . ASN A 1 187 ? 5.134 14.810 17.050 1.00 95.19 187 ASN A C 1
ATOM 1515 O O . ASN A 1 187 ? 5.687 15.211 16.024 1.00 95.19 187 ASN A O 1
ATOM 1519 N N . ASN A 1 188 ? 5.802 14.214 18.038 1.00 95.81 188 ASN A N 1
ATOM 1520 C CA . ASN A 1 188 ? 7.228 13.914 17.951 1.00 95.81 188 ASN A CA 1
ATOM 1521 C C . ASN A 1 188 ? 7.498 12.809 16.922 1.00 95.81 188 ASN A C 1
ATOM 1523 O O . ASN A 1 188 ? 8.396 12.970 16.097 1.00 95.81 188 ASN A O 1
ATOM 1527 N N . GLU A 1 189 ? 6.695 11.743 16.909 1.00 96.81 189 GLU A N 1
ATOM 1528 C CA . GLU A 1 189 ? 6.789 10.677 15.903 1.00 96.81 189 GLU A CA 1
ATOM 1529 C C . GLU A 1 189 ? 6.563 11.218 14.487 1.00 96.81 189 GLU A C 1
ATOM 1531 O O . GLU A 1 189 ? 7.371 10.987 13.588 1.00 96.81 189 GLU A O 1
ATOM 1536 N N . ASN A 1 190 ? 5.521 12.032 14.294 1.00 95.19 190 ASN A N 1
ATOM 1537 C CA . ASN A 1 190 ? 5.254 12.666 13.003 1.00 95.19 190 ASN A CA 1
ATOM 1538 C C . ASN A 1 190 ? 6.406 13.570 12.550 1.00 95.19 190 ASN A C 1
ATOM 1540 O O . ASN A 1 190 ? 6.693 13.645 11.356 1.00 95.19 190 ASN A O 1
ATOM 1544 N N . LYS A 1 191 ? 7.084 14.250 13.481 1.00 97.69 191 LYS A N 1
ATOM 1545 C CA . LYS A 1 191 ? 8.260 15.064 13.160 1.00 97.69 191 LYS A CA 1
ATOM 1546 C C . LYS A 1 191 ? 9.416 14.200 12.648 1.00 97.69 191 LYS A C 1
ATOM 1548 O O . LYS A 1 191 ? 10.005 14.554 11.632 1.00 97.69 191 LYS A O 1
ATOM 1553 N N . ILE A 1 192 ? 9.684 13.063 13.293 1.00 96.25 192 ILE A N 1
ATOM 1554 C CA . ILE A 1 192 ? 10.714 12.106 12.853 1.00 96.25 192 ILE A CA 1
ATOM 1555 C C . ILE A 1 192 ? 10.400 11.601 11.438 1.00 96.25 192 ILE A C 1
ATOM 1557 O O . ILE A 1 192 ? 11.259 11.661 10.564 1.00 96.25 192 ILE A O 1
ATOM 1561 N N . VAL A 1 193 ? 9.149 11.212 11.173 1.00 96.06 193 VAL A N 1
ATOM 1562 C CA . VAL A 1 193 ? 8.716 10.744 9.843 1.00 96.06 193 VAL A CA 1
ATOM 1563 C C . VAL A 1 193 ? 8.859 11.834 8.772 1.00 96.06 193 VAL A C 1
ATOM 1565 O O . VAL A 1 193 ? 9.191 11.548 7.620 1.00 96.06 193 VAL A O 1
ATOM 1568 N N . VAL A 1 194 ? 8.603 13.101 9.110 1.00 97.12 194 VAL A N 1
ATOM 1569 C CA . VAL A 1 194 ? 8.814 14.225 8.182 1.00 97.12 194 VAL A CA 1
ATOM 1570 C C . VAL A 1 194 ? 10.301 14.416 7.880 1.00 97.12 194 VAL A C 1
ATOM 1572 O O . VAL A 1 194 ? 10.654 14.624 6.717 1.00 97.12 194 VAL A O 1
ATOM 1575 N N . ASP A 1 195 ? 11.160 14.316 8.893 1.00 96.69 195 ASP A N 1
ATOM 1576 C CA . ASP A 1 195 ? 12.607 14.447 8.728 1.00 96.69 195 ASP A CA 1
ATOM 1577 C C . ASP A 1 195 ? 13.183 13.288 7.884 1.00 96.69 195 ASP A C 1
ATOM 1579 O O . ASP A 1 195 ? 13.954 13.543 6.959 1.00 96.69 195 ASP A O 1
ATOM 1583 N N . GLU A 1 196 ? 12.733 12.046 8.091 1.00 97.00 196 GLU A N 1
ATOM 1584 C CA . GLU A 1 196 ? 13.108 10.882 7.263 1.00 97.00 196 GLU A CA 1
ATOM 1585 C C . GLU A 1 196 ? 12.626 11.009 5.810 1.00 97.00 196 GLU A C 1
ATOM 1587 O O . GLU A 1 196 ? 13.355 10.729 4.858 1.00 97.00 196 GLU A O 1
ATOM 1592 N N . ASN A 1 197 ? 11.397 11.481 5.593 1.00 94.44 197 ASN A N 1
ATOM 1593 C CA . ASN A 1 197 ? 10.912 11.706 4.230 1.00 94.44 197 ASN A CA 1
ATOM 1594 C C . ASN A 1 197 ? 11.722 12.790 3.513 1.00 94.44 197 ASN A C 1
ATOM 1596 O O . ASN A 1 197 ? 11.932 12.707 2.301 1.00 94.44 197 ASN A O 1
ATOM 1600 N N . LYS A 1 198 ? 12.199 13.801 4.245 1.00 98.00 198 LYS A N 1
ATOM 1601 C CA . LYS A 1 198 ? 13.062 14.838 3.683 1.00 98.00 198 LYS A CA 1
ATOM 1602 C C . LYS A 1 198 ? 14.408 14.263 3.235 1.00 98.00 198 LYS A C 1
ATOM 1604 O O . LYS A 1 198 ? 14.833 14.579 2.126 1.00 98.00 198 LYS A O 1
ATOM 1609 N N . THR A 1 199 ? 15.032 13.385 4.024 1.00 96.62 199 THR A N 1
ATOM 1610 C CA . THR A 1 199 ? 16.301 12.749 3.626 1.00 96.62 199 THR A CA 1
ATOM 1611 C C . THR A 1 199 ? 16.129 11.873 2.386 1.00 96.62 199 THR A C 1
ATOM 1613 O O . THR A 1 199 ? 16.931 11.969 1.462 1.00 96.62 199 THR A O 1
ATOM 1616 N N . VAL A 1 200 ? 15.035 11.109 2.291 1.00 96.50 200 VAL A N 1
ATOM 1617 C CA . VAL A 1 200 ? 14.720 10.298 1.096 1.00 96.50 200 VAL A CA 1
ATOM 1618 C C . VAL A 1 200 ? 14.507 11.166 -0.151 1.00 96.50 200 VAL A C 1
ATOM 1620 O O . VAL A 1 200 ? 14.875 10.780 -1.263 1.00 96.50 200 VAL A O 1
ATOM 1623 N N . VAL A 1 201 ? 13.905 12.349 -0.008 1.00 97.19 201 VAL A N 1
ATOM 1624 C CA . VAL A 1 201 ? 13.757 13.298 -1.125 1.00 97.19 201 VAL A CA 1
ATOM 1625 C C . VAL A 1 201 ? 15.117 13.833 -1.577 1.00 97.19 201 VAL A C 1
ATOM 1627 O O . VAL A 1 201 ? 15.356 13.917 -2.785 1.00 97.19 201 VAL A O 1
ATOM 1630 N N . ASP A 1 202 ? 16.007 14.152 -0.639 1.00 97.19 202 ASP A N 1
ATOM 1631 C CA . ASP A 1 202 ? 17.356 14.629 -0.948 1.00 97.19 202 ASP A CA 1
ATOM 1632 C C . ASP A 1 202 ? 18.197 13.537 -1.643 1.00 97.19 202 ASP A C 1
ATOM 1634 O O . ASP A 1 202 ? 18.839 13.822 -2.655 1.00 97.19 202 ASP A O 1
ATOM 1638 N N . GLU A 1 203 ? 18.113 12.277 -1.206 1.00 97.25 203 GLU A N 1
ATOM 1639 C CA . GLU A 1 203 ? 18.755 11.127 -1.872 1.00 97.25 203 GLU A CA 1
ATOM 1640 C C . GLU A 1 203 ? 18.202 10.875 -3.284 1.00 97.25 203 GLU A C 1
ATOM 1642 O O . GLU A 1 203 ? 18.944 10.643 -4.239 1.00 97.25 203 GLU A O 1
ATOM 1647 N N . ASN A 1 204 ? 16.884 10.966 -3.472 1.00 93.38 204 ASN A N 1
ATOM 1648 C CA . ASN A 1 204 ? 16.303 10.826 -4.809 1.00 93.38 204 ASN A CA 1
ATOM 1649 C C . ASN A 1 204 ? 16.766 11.941 -5.752 1.00 93.38 204 ASN A C 1
ATOM 1651 O O . ASN A 1 204 ? 16.931 11.711 -6.952 1.00 93.38 204 ASN A O 1
ATOM 1655 N N . LYS A 1 205 ? 16.993 13.148 -5.227 1.00 97.62 205 LYS A N 1
ATOM 1656 C CA . LYS A 1 205 ? 17.524 14.261 -6.012 1.00 97.62 205 LYS A CA 1
ATOM 1657 C C . LYS A 1 205 ? 18.955 13.984 -6.478 1.00 97.62 205 LYS A C 1
ATOM 1659 O O . LYS A 1 205 ? 19.234 14.204 -7.655 1.00 97.62 205 LYS A O 1
ATOM 1664 N N . THR A 1 206 ? 19.823 13.438 -5.623 1.00 96.50 206 THR A N 1
ATOM 1665 C CA . THR A 1 206 ? 21.197 13.086 -6.029 1.00 96.50 206 THR A CA 1
ATOM 1666 C C . THR A 1 206 ? 21.208 11.995 -7.098 1.00 96.50 206 THR A C 1
ATOM 1668 O O . THR A 1 206 ? 21.927 12.123 -8.085 1.00 96.50 206 THR A O 1
ATOM 1671 N N . VAL A 1 207 ? 20.342 10.982 -6.985 1.00 95.31 207 VAL A N 1
ATOM 1672 C CA . VAL A 1 207 ? 20.196 9.931 -8.013 1.00 95.31 207 VAL A CA 1
ATOM 1673 C C . VAL A 1 207 ? 19.724 10.502 -9.357 1.00 95.31 207 VAL A C 1
ATOM 1675 O O . VAL A 1 207 ? 20.140 10.044 -10.425 1.00 95.31 207 VAL A O 1
ATOM 1678 N N . VAL A 1 208 ? 18.840 11.503 -9.347 1.00 95.50 208 VAL A N 1
ATOM 1679 C CA . VAL A 1 208 ? 18.414 12.189 -10.578 1.00 95.50 208 VAL A CA 1
ATOM 1680 C C . VAL A 1 208 ? 19.576 12.963 -11.206 1.00 95.50 208 VAL A C 1
ATOM 1682 O O . VAL A 1 208 ? 19.751 12.894 -12.426 1.00 95.50 208 VAL A O 1
ATOM 1685 N N . ASP A 1 209 ? 20.380 13.651 -10.396 1.00 96.69 209 ASP A N 1
ATOM 1686 C CA . ASP A 1 209 ? 21.552 14.393 -10.869 1.00 96.69 209 ASP A CA 1
ATOM 1687 C C . ASP A 1 209 ? 22.624 13.448 -11.455 1.00 96.69 209 ASP A C 1
ATOM 1689 O O . ASP A 1 209 ? 23.144 13.713 -12.541 1.00 96.69 209 ASP A O 1
ATOM 1693 N N . GLU A 1 210 ? 22.883 12.296 -10.828 1.00 96.69 210 GLU A N 1
ATOM 1694 C CA . GLU A 1 210 ? 23.783 11.256 -11.358 1.00 96.69 210 GLU A CA 1
ATOM 1695 C C . GLU A 1 210 ? 23.296 10.689 -12.700 1.00 96.69 210 GLU A C 1
ATOM 1697 O O . GLU A 1 210 ? 24.060 10.588 -13.662 1.00 96.69 210 GLU A O 1
ATOM 1702 N N . ASN A 1 211 ? 22.003 10.372 -12.809 1.00 92.00 211 ASN A N 1
ATOM 1703 C CA . ASN A 1 211 ? 21.427 9.885 -14.065 1.00 92.00 211 ASN A CA 1
ATOM 1704 C C . ASN A 1 211 ? 21.537 10.918 -15.192 1.00 92.00 211 ASN A C 1
ATOM 1706 O O . ASN A 1 211 ? 21.700 10.543 -16.355 1.00 92.00 211 ASN A O 1
ATOM 1710 N N . LYS A 1 212 ? 21.457 12.213 -14.867 1.00 96.69 212 LYS A N 1
ATOM 1711 C CA . LYS A 1 212 ? 21.647 13.284 -15.846 1.00 96.69 212 LYS A CA 1
ATOM 1712 C C . LYS A 1 212 ? 23.080 13.295 -16.386 1.00 96.69 212 LYS A C 1
ATOM 1714 O O . LYS A 1 212 ? 23.245 13.358 -17.600 1.00 96.69 212 LYS A O 1
ATOM 1719 N N . ILE A 1 213 ? 24.081 13.139 -15.516 1.00 96.56 213 ILE A N 1
ATOM 1720 C CA . ILE A 1 213 ? 25.495 13.036 -15.919 1.00 96.56 213 ILE A CA 1
ATOM 1721 C C . ILE A 1 213 ? 25.695 11.854 -16.877 1.00 96.56 213 ILE A C 1
ATOM 1723 O O . ILE A 1 213 ? 26.272 12.021 -17.947 1.00 96.56 213 ILE A O 1
ATOM 1727 N N . VAL A 1 214 ? 25.140 10.681 -16.555 1.00 93.69 214 VAL A N 1
ATOM 1728 C CA . VAL A 1 214 ? 25.238 9.487 -17.416 1.00 93.69 214 VAL A CA 1
ATOM 1729 C C . VAL A 1 214 ? 24.579 9.708 -18.784 1.00 93.69 214 VAL A C 1
ATOM 1731 O O . VAL A 1 214 ? 25.055 9.204 -19.804 1.00 93.69 214 VAL A O 1
ATOM 1734 N N . ILE A 1 215 ? 23.463 10.439 -18.842 1.00 93.12 215 ILE A N 1
ATOM 1735 C CA . ILE A 1 215 ? 22.815 10.786 -20.115 1.00 93.12 215 ILE A CA 1
ATOM 1736 C C . ILE A 1 215 ? 23.710 11.721 -20.936 1.00 93.12 215 ILE A C 1
ATOM 1738 O O . ILE A 1 215 ? 23.878 11.480 -22.133 1.00 93.12 215 ILE A O 1
ATOM 1742 N N . ASP A 1 216 ? 24.303 12.733 -20.304 1.00 95.94 216 ASP A N 1
ATOM 1743 C CA . ASP A 1 216 ? 25.196 13.689 -20.962 1.00 95.94 216 ASP A CA 1
ATOM 1744 C C . ASP A 1 216 ? 26.463 12.988 -21.500 1.00 95.94 216 ASP A C 1
ATOM 1746 O O . ASP A 1 216 ? 26.841 13.195 -22.654 1.00 95.94 216 ASP A O 1
ATOM 1750 N N . GLU A 1 217 ? 27.064 12.071 -20.734 1.00 96.69 217 GLU A N 1
ATOM 1751 C CA . GLU A 1 217 ? 28.196 11.241 -21.183 1.00 96.69 217 GLU A CA 1
ATOM 1752 C C . GLU A 1 217 ? 27.833 10.354 -22.381 1.00 96.69 217 GLU A C 1
ATOM 1754 O O . GLU A 1 217 ? 28.575 10.273 -23.364 1.00 96.69 217 GLU A O 1
ATOM 1759 N N . ASN A 1 218 ? 26.664 9.708 -22.338 1.00 93.06 218 ASN A N 1
ATOM 1760 C CA . ASN A 1 218 ? 26.180 8.904 -23.457 1.00 93.06 218 ASN A CA 1
ATOM 1761 C C . ASN A 1 218 ? 25.931 9.754 -24.709 1.00 93.06 218 ASN A C 1
ATOM 1763 O O . ASN A 1 218 ? 26.171 9.281 -25.819 1.00 93.06 218 ASN A O 1
ATOM 1767 N N . MET A 1 219 ? 25.467 10.995 -24.547 1.00 95.81 219 MET A N 1
ATOM 1768 C CA . MET A 1 219 ? 25.273 11.925 -25.659 1.00 95.81 219 MET A CA 1
ATOM 1769 C C . MET A 1 219 ? 26.613 12.279 -26.320 1.00 95.81 219 MET A C 1
ATOM 1771 O O . MET A 1 219 ? 26.736 12.159 -27.537 1.00 95.81 219 MET A O 1
ATOM 1775 N N . ILE A 1 220 ? 27.643 12.580 -25.523 1.00 96.19 220 ILE A N 1
ATOM 1776 C CA . ILE A 1 220 ? 29.006 12.849 -26.017 1.00 96.19 220 ILE A CA 1
ATOM 1777 C C . ILE A 1 220 ? 29.583 11.633 -26.762 1.00 96.19 220 ILE A C 1
ATOM 1779 O O . ILE A 1 220 ? 30.208 11.783 -27.817 1.00 96.19 220 ILE A O 1
ATOM 1783 N N . MET A 1 221 ? 29.362 10.416 -26.251 1.00 91.88 221 MET A N 1
ATOM 1784 C CA . MET A 1 221 ? 29.807 9.194 -26.934 1.00 91.88 221 MET A CA 1
ATOM 1785 C C . MET A 1 221 ? 29.131 9.013 -28.296 1.00 91.88 221 MET A C 1
ATOM 1787 O O . MET A 1 221 ? 29.794 8.637 -29.262 1.00 91.88 221 MET A O 1
ATOM 1791 N N . VAL A 1 222 ? 27.830 9.297 -28.395 1.00 90.06 222 VAL A N 1
ATOM 1792 C CA . VAL A 1 222 ? 27.097 9.232 -29.668 1.00 90.06 222 VAL A CA 1
ATOM 1793 C C . VAL A 1 222 ? 27.638 10.256 -30.666 1.00 90.06 222 VAL A C 1
ATOM 1795 O O . VAL A 1 222 ? 27.908 9.884 -31.807 1.00 90.06 222 VAL A O 1
ATOM 1798 N N . ASP A 1 223 ? 27.876 11.498 -30.242 1.00 92.44 223 ASP A N 1
ATOM 1799 C CA . ASP A 1 223 ? 28.435 12.544 -31.112 1.00 92.44 223 ASP A CA 1
ATOM 1800 C C . ASP A 1 223 ? 29.843 12.183 -31.618 1.00 92.44 223 ASP A C 1
ATOM 1802 O O . ASP A 1 223 ? 30.181 12.413 -32.785 1.00 92.44 223 ASP A O 1
ATOM 1806 N N . THR A 1 224 ? 30.648 11.544 -30.763 1.00 92.19 224 THR A N 1
ATOM 1807 C CA . THR A 1 224 ? 31.983 11.042 -31.124 1.00 92.19 224 THR A CA 1
ATOM 1808 C C . THR A 1 224 ? 31.898 9.944 -32.188 1.00 92.19 224 THR A C 1
ATOM 1810 O O . THR A 1 224 ? 32.649 9.970 -33.162 1.00 92.19 224 THR A O 1
ATOM 1813 N N . ILE A 1 225 ? 30.960 9.000 -32.046 1.00 86.31 225 ILE A N 1
ATOM 1814 C CA . ILE A 1 225 ? 30.739 7.930 -33.033 1.00 86.31 225 ILE A CA 1
ATOM 1815 C C . ILE A 1 225 ? 30.284 8.525 -34.370 1.00 86.31 225 ILE A C 1
ATOM 1817 O O . ILE A 1 225 ? 30.865 8.210 -35.406 1.00 86.31 225 ILE A O 1
ATOM 1821 N N . CYS A 1 226 ? 29.311 9.439 -34.352 1.00 88.31 226 CYS A N 1
ATOM 1822 C CA . CYS A 1 226 ? 28.810 10.077 -35.570 1.00 88.31 226 CYS A CA 1
ATOM 1823 C C . CYS A 1 226 ? 29.883 10.889 -36.314 1.00 88.31 226 CYS A C 1
ATOM 1825 O O . CYS A 1 226 ? 29.841 10.970 -37.540 1.00 88.31 226 CYS A O 1
ATOM 1827 N N . SER A 1 227 ? 30.853 11.464 -35.598 1.00 86.50 227 SER A N 1
ATOM 1828 C CA . SER A 1 227 ? 31.972 12.198 -36.209 1.00 86.50 227 SER A CA 1
ATOM 1829 C C . SER A 1 227 ? 33.010 11.267 -36.858 1.00 86.50 227 SER A C 1
ATOM 1831 O O . SER A 1 227 ? 33.660 11.640 -37.835 1.00 86.50 227 SER A O 1
ATOM 1833 N N . ASN A 1 228 ? 33.160 10.034 -36.367 1.00 79.38 228 ASN A N 1
ATOM 1834 C CA . ASN A 1 228 ? 34.091 9.066 -36.954 1.00 79.38 228 ASN A CA 1
ATOM 1835 C C . ASN A 1 228 ? 33.565 8.465 -38.264 1.00 79.38 228 ASN A C 1
ATOM 1837 O O . ASN A 1 228 ? 34.346 8.295 -39.200 1.00 79.38 228 ASN A O 1
ATOM 1841 N N . ASP A 1 229 ? 32.252 8.245 -38.378 1.00 73.94 229 ASP A N 1
ATOM 1842 C CA . ASP A 1 229 ? 31.629 7.753 -39.617 1.00 73.94 229 ASP A CA 1
ATOM 1843 C C . ASP A 1 229 ? 31.862 8.720 -40.797 1.00 73.94 229 ASP A C 1
ATOM 1845 O O . ASP A 1 229 ? 32.013 8.297 -41.944 1.00 73.94 229 ASP A O 1
ATOM 1849 N N . THR A 1 230 ? 31.961 10.032 -40.535 1.00 70.38 230 THR A N 1
ATOM 1850 C CA . THR A 1 230 ? 32.301 11.013 -41.580 1.00 70.38 230 THR A CA 1
ATOM 1851 C C . THR A 1 230 ? 33.754 10.924 -42.049 1.00 70.38 230 THR A C 1
ATOM 1853 O O . THR A 1 230 ? 34.024 11.174 -43.222 1.00 70.38 230 THR A O 1
ATOM 1856 N N . ASN A 1 231 ? 34.681 10.511 -41.180 1.00 63.72 231 ASN A N 1
ATOM 1857 C CA . ASN A 1 231 ? 36.081 10.309 -41.560 1.00 63.72 231 ASN A CA 1
ATOM 1858 C C . ASN A 1 231 ? 36.267 9.022 -42.375 1.00 63.72 231 ASN A C 1
ATOM 1860 O O . ASN A 1 231 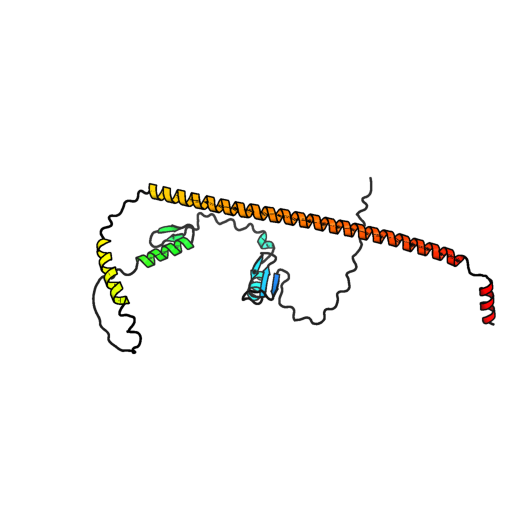? 37.054 9.012 -43.317 1.00 63.72 231 ASN A O 1
ATOM 1864 N N . GLU A 1 232 ? 35.518 7.958 -42.072 1.00 66.88 232 GLU A N 1
ATOM 1865 C CA . GLU A 1 232 ? 35.587 6.700 -42.832 1.00 66.88 232 GLU A CA 1
ATOM 1866 C C . GLU A 1 232 ? 35.088 6.882 -44.281 1.00 66.88 232 GLU A C 1
ATOM 1868 O O . GLU A 1 232 ? 35.669 6.335 -45.221 1.00 66.88 232 GLU A O 1
ATOM 1873 N N . ILE A 1 233 ? 34.081 7.743 -44.484 1.00 63.62 233 ILE A N 1
ATOM 1874 C CA . ILE A 1 233 ? 33.608 8.128 -45.822 1.00 63.62 233 ILE A CA 1
ATOM 1875 C C . ILE A 1 233 ? 34.696 8.887 -46.601 1.00 63.62 233 ILE A C 1
ATOM 1877 O O . ILE A 1 233 ? 34.958 8.531 -47.750 1.00 63.62 233 ILE A O 1
ATOM 1881 N N . LEU A 1 234 ? 35.380 9.860 -45.987 1.00 60.50 234 LEU A N 1
ATOM 1882 C CA . LEU A 1 234 ? 36.435 10.638 -46.657 1.00 60.50 234 LEU A CA 1
ATOM 1883 C C . LEU A 1 234 ? 37.646 9.778 -47.055 1.00 60.50 234 LEU A C 1
ATOM 1885 O O . LEU A 1 234 ? 38.144 9.902 -48.172 1.00 60.50 234 LEU A O 1
ATOM 1889 N N . VAL A 1 235 ? 38.061 8.836 -46.200 1.00 61.41 235 VAL A N 1
ATOM 1890 C CA . VAL A 1 235 ? 39.151 7.894 -46.525 1.00 61.41 235 VAL A CA 1
ATOM 1891 C C . VAL A 1 235 ? 38.770 6.999 -47.711 1.00 61.41 235 VAL A C 1
ATOM 1893 O O . VAL A 1 235 ? 39.601 6.702 -48.567 1.00 61.41 235 VAL A O 1
ATOM 1896 N N . SER A 1 236 ? 37.499 6.602 -47.818 1.00 59.41 236 SER A N 1
ATOM 1897 C CA . SER A 1 236 ? 37.032 5.789 -48.947 1.00 59.41 236 SER A CA 1
ATOM 1898 C C . SER A 1 236 ? 36.894 6.558 -50.275 1.00 59.41 236 SER A C 1
ATOM 1900 O O . SER A 1 236 ? 36.927 5.932 -51.337 1.00 59.41 236 SER A O 1
ATOM 1902 N N . GLU A 1 237 ? 36.782 7.892 -50.251 1.00 60.44 237 GLU A N 1
ATOM 1903 C CA . GLU A 1 237 ? 36.830 8.735 -51.459 1.00 60.44 237 GLU A CA 1
ATOM 1904 C C . GLU A 1 237 ? 38.272 8.990 -51.933 1.00 60.44 237 GLU A C 1
ATOM 1906 O O . GLU A 1 237 ? 38.533 8.929 -53.137 1.00 60.44 237 GLU A O 1
ATOM 1911 N N . GLU A 1 238 ? 39.232 9.168 -51.019 1.00 59.56 238 GLU A N 1
ATOM 1912 C CA . GLU A 1 238 ? 40.654 9.320 -51.377 1.00 59.56 238 GLU A CA 1
ATOM 1913 C C . GLU A 1 238 ? 41.249 8.040 -51.994 1.00 59.56 238 GLU A C 1
ATOM 1915 O O . GLU A 1 238 ? 41.996 8.121 -52.978 1.00 59.56 238 GLU A O 1
ATOM 1920 N N . ILE A 1 239 ? 40.863 6.854 -51.503 1.00 60.25 239 ILE A N 1
ATOM 1921 C CA . ILE A 1 239 ? 41.308 5.563 -52.067 1.00 60.25 239 ILE A CA 1
ATOM 1922 C C . ILE A 1 239 ? 40.765 5.355 -53.494 1.00 60.25 239 ILE A C 1
ATOM 1924 O O . ILE A 1 239 ? 41.497 4.903 -54.370 1.00 60.25 239 ILE A O 1
ATOM 1928 N N . LYS A 1 240 ? 39.525 5.770 -53.786 1.00 61.06 240 LYS A N 1
ATOM 1929 C CA . LYS A 1 240 ? 38.982 5.688 -55.157 1.00 61.06 240 LYS A CA 1
ATOM 1930 C C . LYS A 1 240 ? 39.685 6.633 -56.129 1.00 61.06 240 LYS A C 1
ATOM 1932 O O . LYS A 1 240 ? 39.848 6.286 -57.289 1.00 61.06 240 LYS A O 1
ATOM 1937 N N . SER A 1 241 ? 40.134 7.800 -55.664 1.00 58.56 241 SER A N 1
ATOM 1938 C CA . SER A 1 241 ? 40.876 8.737 -56.522 1.00 58.56 241 SER A CA 1
ATOM 1939 C C . SER A 1 241 ? 42.300 8.274 -56.851 1.00 58.56 241 SER A C 1
ATOM 1941 O O . SER A 1 241 ? 42.881 8.728 -57.834 1.00 58.56 241 SER A O 1
ATOM 1943 N N . THR A 1 242 ? 42.870 7.372 -56.045 1.00 57.06 242 THR A N 1
ATOM 1944 C CA . THR A 1 242 ? 44.236 6.865 -56.235 1.00 57.06 242 THR A CA 1
ATOM 1945 C C . THR A 1 242 ? 44.287 5.578 -57.062 1.00 57.06 242 THR A C 1
ATOM 1947 O O . THR A 1 242 ? 45.286 5.354 -57.744 1.00 57.06 242 THR A O 1
ATOM 1950 N N . GLU A 1 243 ? 43.211 4.783 -57.106 1.00 56.00 243 GLU A N 1
ATOM 1951 C CA . GLU A 1 243 ? 43.110 3.615 -58.002 1.00 56.00 243 GLU A CA 1
ATOM 1952 C C . GLU A 1 243 ? 42.989 3.994 -59.493 1.00 56.00 243 GLU A C 1
ATOM 1954 O O . GLU A 1 243 ? 43.403 3.217 -60.351 1.00 56.00 243 GLU A O 1
ATOM 1959 N N . ASP A 1 244 ? 42.547 5.214 -59.819 1.00 56.06 244 ASP A N 1
ATOM 1960 C CA . ASP A 1 244 ? 42.462 5.707 -61.205 1.00 56.06 244 ASP A CA 1
ATOM 1961 C C . ASP A 1 244 ? 43.809 6.207 -61.784 1.00 56.06 244 ASP A C 1
ATOM 1963 O O . ASP A 1 244 ? 43.870 6.606 -62.949 1.00 56.06 244 ASP A O 1
ATOM 1967 N N . ILE A 1 245 ? 44.908 6.190 -61.012 1.00 57.62 245 ILE A N 1
ATOM 1968 C CA . ILE A 1 245 ? 46.205 6.770 -61.427 1.00 57.62 245 ILE A CA 1
ATOM 1969 C C . ILE A 1 245 ? 47.260 5.715 -61.820 1.00 57.62 245 ILE A C 1
ATOM 1971 O O . ILE A 1 245 ? 48.287 6.076 -62.390 1.00 57.62 245 ILE A O 1
ATOM 1975 N N . TYR A 1 246 ? 47.039 4.413 -61.610 1.00 54.81 246 TYR A N 1
ATOM 1976 C CA . TYR A 1 246 ? 48.079 3.409 -61.895 1.00 54.81 246 TYR A CA 1
ATOM 1977 C C . TYR A 1 246 ? 47.534 2.114 -62.508 1.00 54.81 246 TYR A C 1
ATOM 1979 O O . TYR A 1 246 ? 47.620 1.032 -61.934 1.00 54.81 246 TYR A O 1
ATOM 1987 N N . VAL A 1 247 ? 47.015 2.214 -63.730 1.00 55.56 247 VAL A N 1
ATOM 1988 C CA . VAL A 1 247 ? 47.072 1.088 -64.670 1.00 55.56 247 VAL A CA 1
ATOM 1989 C C . VAL A 1 247 ? 47.983 1.518 -65.806 1.00 55.56 247 VAL A C 1
ATOM 1991 O O . VAL A 1 247 ? 47.530 2.034 -66.824 1.00 55.56 247 VAL A O 1
ATOM 1994 N N . ASP A 1 248 ? 49.287 1.346 -65.584 1.00 56.06 248 ASP A N 1
ATOM 1995 C CA . ASP A 1 248 ? 50.288 1.430 -66.641 1.00 56.06 248 ASP A CA 1
ATOM 1996 C C . ASP A 1 248 ? 49.872 0.490 -67.780 1.00 56.06 248 ASP A C 1
ATOM 1998 O O . ASP A 1 248 ? 49.653 -0.715 -67.600 1.00 56.06 248 ASP A O 1
ATOM 2002 N N . GLU A 1 249 ? 49.757 1.069 -68.969 1.00 59.66 249 GLU A N 1
ATOM 2003 C CA . GLU A 1 249 ? 49.305 0.448 -70.217 1.00 59.66 249 GLU A CA 1
ATOM 2004 C C . GLU A 1 249 ? 50.171 -0.771 -70.622 1.00 59.66 249 GLU A C 1
ATOM 2006 O O . GLU A 1 249 ? 49.759 -1.614 -71.421 1.00 59.66 249 GLU A O 1
ATOM 2011 N N . GLU A 1 250 ? 51.338 -0.935 -69.990 1.00 57.97 250 GLU A N 1
ATOM 2012 C CA . GLU A 1 250 ? 52.244 -2.073 -70.148 1.00 57.97 250 GLU A CA 1
ATOM 2013 C C . GLU A 1 250 ? 51.687 -3.402 -69.609 1.00 57.97 250 GLU A C 1
ATOM 2015 O O . GLU A 1 250 ? 51.921 -4.445 -70.226 1.00 57.97 250 GLU A O 1
ATOM 2020 N N . GLN A 1 251 ? 50.898 -3.416 -68.525 1.00 55.94 251 GLN A N 1
ATOM 2021 C CA . GLN A 1 251 ? 50.361 -4.687 -68.001 1.00 55.94 251 GLN A CA 1
ATOM 2022 C C . GLN A 1 251 ? 49.169 -5.222 -68.803 1.00 55.94 251 GLN A C 1
ATOM 2024 O O . GLN A 1 251 ? 48.898 -6.426 -68.789 1.00 55.94 251 GLN A O 1
ATOM 2029 N N . LYS A 1 252 ? 48.491 -4.361 -69.569 1.00 63.09 252 LYS A N 1
ATOM 2030 C CA . LYS A 1 252 ? 47.362 -4.765 -70.416 1.00 63.09 252 LYS A CA 1
ATOM 2031 C C . LYS A 1 252 ? 47.823 -5.560 -71.647 1.00 63.09 252 LYS A C 1
ATOM 2033 O O . LYS A 1 252 ? 47.178 -6.537 -72.019 1.00 63.09 252 LYS A O 1
ATOM 2038 N N . ASN A 1 253 ? 48.998 -5.229 -72.191 1.00 61.41 253 ASN A N 1
ATOM 2039 C CA . ASN A 1 253 ? 49.599 -5.928 -73.336 1.00 61.41 253 ASN A CA 1
ATOM 2040 C C . ASN A 1 253 ? 50.145 -7.329 -73.006 1.00 61.41 253 ASN A C 1
ATOM 2042 O O . ASN A 1 253 ? 50.280 -8.168 -73.899 1.00 61.41 253 ASN A O 1
ATOM 2046 N N . VAL A 1 254 ? 50.456 -7.621 -71.739 1.00 64.94 254 VAL A N 1
ATOM 2047 C CA . VAL A 1 254 ? 50.915 -8.964 -71.339 1.00 64.94 254 VAL A CA 1
ATOM 2048 C C . VAL A 1 254 ? 49.744 -9.947 -71.253 1.00 64.94 254 VAL A C 1
ATOM 2050 O O . VAL A 1 254 ? 49.908 -11.116 -71.597 1.00 64.94 254 VAL A O 1
ATOM 2053 N N . LEU A 1 255 ? 48.547 -9.488 -70.866 1.00 61.25 255 LEU A N 1
ATOM 2054 C CA . LEU A 1 255 ? 47.366 -10.354 -70.792 1.00 61.25 255 LEU A CA 1
ATOM 2055 C C . LEU A 1 255 ? 46.759 -10.684 -72.164 1.00 61.25 255 LEU A C 1
ATOM 2057 O O . LEU A 1 255 ? 46.274 -11.799 -72.343 1.00 61.25 255 LEU A O 1
ATOM 2061 N N . GLU A 1 256 ? 46.810 -9.774 -73.141 1.00 68.44 256 GLU A N 1
ATOM 2062 C CA . GLU A 1 256 ? 46.277 -10.056 -74.486 1.00 68.44 256 GLU A CA 1
ATOM 2063 C C . GLU A 1 256 ? 47.107 -11.095 -75.259 1.00 68.44 256 GLU A C 1
ATOM 2065 O O . GLU A 1 256 ? 46.554 -11.850 -76.056 1.00 68.44 256 GLU A O 1
ATOM 2070 N N . ASN A 1 257 ? 48.402 -11.232 -74.961 1.00 65.38 257 ASN A N 1
ATOM 2071 C CA . ASN A 1 257 ? 49.273 -12.218 -75.613 1.00 65.38 257 ASN A CA 1
ATOM 2072 C C . ASN A 1 257 ? 49.184 -13.641 -75.029 1.00 65.38 257 ASN A C 1
ATOM 2074 O O . ASN A 1 257 ? 49.812 -14.552 -75.559 1.00 65.38 257 ASN A O 1
ATOM 2078 N N . LEU A 1 258 ? 48.415 -13.854 -73.957 1.00 65.00 258 LEU A N 1
ATOM 2079 C CA . LEU A 1 258 ? 48.209 -15.175 -73.343 1.00 65.00 258 LEU A CA 1
ATOM 2080 C C . LEU A 1 258 ? 46.916 -15.873 -73.806 1.00 65.00 258 LEU A C 1
ATOM 2082 O O . LEU A 1 258 ? 46.636 -16.986 -73.365 1.00 65.00 258 LEU A O 1
ATOM 2086 N N . ILE A 1 259 ? 46.127 -15.228 -74.674 1.00 64.75 259 ILE A N 1
ATOM 2087 C CA . ILE A 1 259 ? 44.814 -15.716 -75.141 1.00 64.75 259 ILE A CA 1
ATOM 2088 C C . ILE A 1 259 ? 44.862 -16.261 -76.591 1.00 64.75 259 ILE A C 1
ATOM 2090 O O . ILE A 1 259 ? 43.845 -16.718 -77.111 1.00 64.75 259 ILE A O 1
ATOM 2094 N N . ILE A 1 260 ? 46.033 -16.299 -77.235 1.00 56.50 260 ILE A N 1
ATOM 2095 C CA . ILE A 1 260 ? 46.238 -16.900 -78.572 1.00 56.50 260 ILE A CA 1
ATOM 2096 C C . ILE A 1 260 ? 47.103 -18.153 -78.445 1.00 56.50 260 ILE A C 1
ATOM 2098 O O . ILE A 1 260 ? 46.724 -19.182 -79.049 1.00 56.50 260 ILE A O 1
#

Secondary structure (DSSP, 8-state):
-PPPTTS-------PPP--------------TTEEEEES-SSS-SEEEEETTT--EESSHHHHHHHHHH--GGGTTS-------GGG--EE-TTT--EESSHHHHHHHHHHHHHHTS--------------------TTSSTTTTTHHHHTTTTTSSGGG-------HHHHHHHHHHHHHHHHHHHHHHHHHHHHHHHHHHHHHHHHHHHHHHHHHHHHHHHHHHHHHHHHHHHHHHHHHHHHTT---HHHHHHHHTT--

Mean predicted aligned error: 20.17 Å

Radius of gyration: 44.09 Å; Cα contacts (8 Å, |Δi|>4): 83; chains: 1; bounding box: 82×74×136 Å

InterPro domains:
  IPR013087 Zinc finger C2H2-type [PF00096] (90-112)
  IPR013087 Zinc finger C2H2-type [PS00028] (92-112)
  IPR013087 Zinc finger C2H2-type [PS50157] (90-117)
  IPR013087 Zinc finger C2H2-type [SM00355] (48-68)
  IPR013087 Zinc finger C2H2-type [SM00355] (90-112)
  IPR036236 Zinc finger C2H2 superfamily [SSF57667] (86-113)

Solvent-accessible surface area (backbone atoms only — not comparable to full-atom values): 16816 Å² total; per-residue (Å²): 135,87,80,74,86,81,82,71,86,80,77,74,75,77,76,74,82,76,78,81,80,78,81,80,68,81,79,68,95,68,57,90,62,44,46,75,45,74,72,48,95,57,101,46,68,42,38,37,35,31,75,81,76,64,52,77,33,71,44,72,65,56,46,56,57,44,58,77,70,64,48,79,75,61,74,72,49,73,73,79,70,76,71,68,79,86,78,59,65,39,65,40,91,90,77,64,51,75,26,84,42,69,70,60,44,52,58,53,49,52,53,53,61,64,68,62,55,79,81,79,79,75,90,81,91,80,91,79,89,80,86,89,82,84,90,89,74,80,85,72,58,73,69,56,64,60,54,64,58,62,60,61,69,65,61,73,72,65,84,71,72,70,83,76,80,72,56,69,67,59,57,53,50,53,54,52,53,52,51,54,51,52,54,52,51,55,52,51,53,52,48,52,55,51,54,52,52,49,51,53,50,54,54,52,50,52,55,51,55,51,53,49,52,55,50,53,53,53,49,54,52,50,54,54,53,61,56,48,58,57,51,56,53,51,56,56,52,57,53,59,64,54,65,77,74,69,76,62,73,71,64,59,62,59,58,64,69,74,78,119

Sequence (260 aa):
MLKNPFVNCKSRKRRKPRVVINQQQPKGYCPRTMVRYDGSPNEYKTAWVCKMCLKFLLSEDACKDHLKGCNPKSFNKPLPTPKSVEDMRYICEYCSKVFSRKVTLKKHMEEHEKSSGPESDDEDGVVFDENQIVVDENETQKDENQIAVEENENTKDENQIEPMTINENEIVSIIVDENKMMIKEINNENKIVVDENKTVVDENKTVVDENKIVIDENMIMVDTICSNDTNEILVSEEIKSTEDIYVDEEQKNVLENLII